Protein AF-A0A8C9GN31-F1 (afdb_monomer_lite)

Secondary structure (DSSP, 8-state):
--------SHHHHHHHHHHTTS-TTS-------------TTGGGGS-TT-----HHHHHHHHHHHHHIIIIIIHHHHHHHHHHHHHHS-TT-SSPPPHHHHHHHHHHHHHHHHHHHHHHHHHHTSHHHHHHTGGGGGG--S--GGGGG---HHHIIIIIIHHHHHHHHHHT--HHHHHHHHHHHHHHHHHTTS----TTS--SHHHHHHHT-

Foldseek 3Di:
DDDDDDDPDPVVVVVVVVVCVPDVPPDPPDPDPDPDDDDPPPLVPPDPDQDPDDVVVVVVLLVQLVCLVPVPVVVVCVVCVVLLVVQANQADPDADDPVVLVVLLVQLVVQLVVQLVVLVVVCPPPVNVVPWVVQLLPDLRLQLSSLSRTGSVCCVRNPVCSNCVSCSVSSHHNVSSVVSVVVVSVLSSQLRNQDDDPPHDHVVVVSVVSVD

Radius of gyration: 23.29 Å; chains: 1; bounding box: 75×59×45 Å

Organism: NCBI:txid591936

Sequence (212 aa):
MFPGPELGCSQELLAVSQHLSQNPTRVRASCKQVTVEPTSHTLVHLLPSLGQVDPVKLRQSIRTVLFNQCMVSFPMVVFLYPFLKWWGDPCRRELPTFHWFLLELAIFTLIEEVLFYYSHRLLHHPTFYKKIHKKHHEWTAPIGVISLYAHPIEHVVSNMLPAIVGPLVMGSHLSSITVWFSLALIITTISHCGYHLPFLPSPEFHDYHHLK

Structure (mmCIF, N/CA/C/O backbone):
data_AF-A0A8C9GN31-F1
#
_entry.id   AF-A0A8C9GN31-F1
#
loop_
_atom_site.group_PDB
_atom_site.id
_atom_site.type_symbol
_atom_site.label_atom_id
_atom_site.label_alt_id
_atom_site.label_comp_id
_atom_site.label_asym_id
_atom_site.label_entity_id
_atom_site.label_seq_id
_atom_site.pdbx_PDB_ins_code
_atom_site.Cartn_x
_atom_site.Cartn_y
_atom_site.Cartn_z
_atom_site.occupancy
_atom_site.B_iso_or_equiv
_atom_site.auth_seq_id
_atom_site.auth_comp_id
_atom_site.auth_asym_id
_atom_site.auth_atom_id
_atom_site.pdbx_PDB_model_num
ATOM 1 N N . MET A 1 1 ? -29.640 -38.506 19.293 1.00 35.41 1 MET A N 1
ATOM 2 C CA . MET A 1 1 ? -29.010 -37.343 19.952 1.00 35.41 1 MET A CA 1
ATOM 3 C C . MET A 1 1 ? -28.190 -36.624 18.894 1.00 35.41 1 MET A C 1
ATOM 5 O O . MET A 1 1 ? -27.485 -37.314 18.172 1.00 35.41 1 MET A O 1
ATOM 9 N N . PHE A 1 2 ? -28.358 -35.299 18.808 1.00 29.98 2 PHE A N 1
ATOM 10 C CA . PHE A 1 2 ? -27.933 -34.345 17.762 1.00 29.98 2 PHE A CA 1
ATOM 11 C C . PHE A 1 2 ? -28.864 -34.242 16.530 1.00 29.98 2 PHE A C 1
ATOM 13 O O . PHE A 1 2 ? -28.941 -35.191 15.752 1.00 29.98 2 PHE A O 1
ATOM 20 N N . PRO A 1 3 ? -29.608 -33.121 16.378 1.00 34.94 3 PRO A N 1
ATOM 21 C CA . PRO A 1 3 ? -30.494 -32.876 15.242 1.00 34.94 3 PRO A CA 1
ATOM 22 C C . PRO A 1 3 ? -29.744 -32.229 14.063 1.00 34.94 3 PRO A C 1
ATOM 24 O O . PRO A 1 3 ? -28.696 -31.609 14.241 1.00 34.94 3 PRO A O 1
ATOM 27 N N . GLY A 1 4 ? -30.287 -32.427 12.859 1.00 32.78 4 GLY A N 1
ATOM 28 C CA . GLY A 1 4 ? -29.772 -31.917 11.585 1.00 32.78 4 GLY A CA 1
ATOM 29 C C . GLY A 1 4 ? -29.989 -30.410 11.362 1.00 32.78 4 GLY A C 1
ATOM 30 O O . GLY A 1 4 ? -30.485 -29.718 12.249 1.00 32.78 4 GLY A O 1
ATOM 31 N N . PRO A 1 5 ? -29.597 -29.888 10.183 1.00 35.91 5 PRO A N 1
ATOM 32 C CA . PRO A 1 5 ? -29.586 -28.457 9.899 1.00 35.91 5 PRO A CA 1
ATOM 33 C C . PRO A 1 5 ? -31.006 -27.935 9.644 1.00 35.91 5 PRO A C 1
ATOM 35 O O . PRO A 1 5 ? -31.698 -28.409 8.742 1.00 35.91 5 PRO A O 1
ATOM 38 N N . GLU A 1 6 ? -31.438 -26.950 10.430 1.00 36.47 6 GLU A N 1
ATOM 39 C CA . GLU A 1 6 ? -32.714 -26.270 10.222 1.00 36.47 6 GLU A CA 1
ATOM 40 C C . GLU A 1 6 ? -32.654 -25.333 9.008 1.00 36.47 6 GLU A C 1
ATOM 42 O O . GLU A 1 6 ? -31.833 -24.418 8.921 1.00 36.47 6 GLU A O 1
ATOM 47 N N . LEU A 1 7 ? -33.567 -25.568 8.064 1.00 42.09 7 LEU A N 1
ATOM 48 C CA . LEU A 1 7 ? -33.975 -24.598 7.058 1.00 42.09 7 LEU A CA 1
ATOM 49 C C . LEU A 1 7 ? -34.748 -23.467 7.750 1.00 42.09 7 LEU A C 1
ATOM 51 O O . LEU A 1 7 ? -35.873 -23.678 8.192 1.00 42.09 7 LEU A O 1
ATOM 55 N N . GLY A 1 8 ? -34.186 -22.259 7.798 1.00 36.19 8 GLY A N 1
ATOM 56 C CA . GLY A 1 8 ? -34.817 -21.131 8.490 1.00 36.19 8 GLY A CA 1
ATOM 57 C C . GLY A 1 8 ? -34.474 -19.770 7.893 1.00 36.19 8 GLY A C 1
ATOM 58 O O . GLY A 1 8 ? -33.951 -18.915 8.586 1.00 36.19 8 GLY A O 1
ATOM 59 N N . CYS A 1 9 ? -34.722 -19.564 6.597 1.00 38.28 9 CYS A N 1
ATOM 60 C CA . CYS A 1 9 ? -34.667 -18.222 5.984 1.00 38.28 9 CYS A CA 1
ATOM 61 C C . CYS A 1 9 ? -35.897 -17.917 5.103 1.00 38.28 9 CYS A C 1
ATOM 63 O O . CYS A 1 9 ? -36.196 -16.767 4.805 1.00 38.28 9 CYS A O 1
ATOM 65 N N . SER A 1 10 ? -36.681 -18.934 4.720 1.00 43.72 10 SER A N 1
ATOM 66 C CA . SER A 1 10 ? -37.803 -18.754 3.785 1.00 43.72 10 SER A CA 1
ATOM 67 C C . SER A 1 10 ? -39.166 -18.511 4.458 1.00 43.72 10 SER A C 1
ATOM 69 O O . SER A 1 10 ? -40.085 -18.035 3.801 1.00 43.72 10 SER A O 1
ATOM 71 N N . GLN A 1 11 ? -39.314 -18.773 5.766 1.00 39.69 11 GLN A N 1
ATOM 72 C CA . GLN A 1 11 ? -40.587 -18.553 6.476 1.00 39.69 11 GLN A CA 1
ATOM 73 C C . GLN A 1 11 ? -40.713 -17.164 7.123 1.00 39.69 11 GLN A C 1
ATOM 75 O O . GLN A 1 11 ? -41.820 -16.629 7.167 1.00 39.69 11 GLN A O 1
ATOM 80 N N . GLU A 1 12 ? -39.612 -16.521 7.531 1.00 40.22 12 GLU A N 1
ATOM 81 C CA . GLU A 1 12 ? -39.682 -15.158 8.087 1.00 40.22 12 GLU A CA 1
ATOM 82 C C . GLU A 1 12 ? -40.059 -14.111 7.026 1.00 40.22 12 GLU A C 1
ATOM 84 O O . GLU A 1 12 ? -40.809 -13.179 7.311 1.00 40.22 12 GLU A O 1
ATOM 89 N N . LEU A 1 13 ? -39.644 -14.303 5.768 1.00 40.62 13 LEU A N 1
ATOM 90 C CA . LEU A 1 13 ? -39.989 -13.395 4.668 1.00 40.62 13 LEU A CA 1
ATOM 91 C C . LEU A 1 13 ? -41.481 -13.448 4.281 1.00 40.62 13 LEU A C 1
ATOM 93 O O . LEU A 1 13 ? -42.049 -12.421 3.904 1.00 40.62 13 LEU A O 1
ATOM 97 N N . LEU A 1 14 ? -42.147 -14.602 4.422 1.00 40.44 14 LEU A N 1
ATOM 98 C CA . LEU A 1 14 ? -43.587 -14.716 4.145 1.00 40.44 14 LEU A CA 1
ATOM 99 C C . LEU A 1 14 ? -44.457 -14.140 5.272 1.00 40.44 14 LEU A C 1
ATOM 101 O O . LEU A 1 14 ? -45.484 -13.521 4.985 1.00 40.44 14 LEU A O 1
ATOM 105 N N . ALA A 1 15 ? -44.038 -14.278 6.535 1.00 40.22 15 ALA A N 1
ATOM 106 C CA . ALA A 1 15 ? -44.767 -13.719 7.674 1.00 40.22 15 ALA A CA 1
ATOM 107 C C . ALA A 1 15 ? -44.773 -12.179 7.652 1.00 40.22 15 ALA A C 1
ATOM 109 O O . ALA A 1 15 ? -45.805 -11.556 7.909 1.00 40.22 15 ALA A O 1
ATOM 110 N N . VAL A 1 16 ? -43.656 -11.559 7.257 1.00 47.31 16 VAL A N 1
ATOM 111 C CA . VAL A 1 16 ? -43.552 -10.097 7.109 1.00 47.31 16 VAL A CA 1
ATOM 112 C C . VAL A 1 16 ? -44.433 -9.586 5.960 1.00 47.31 16 VAL A C 1
ATOM 114 O O . VAL A 1 16 ? -45.056 -8.533 6.086 1.00 47.31 16 VAL A O 1
ATOM 117 N N . SER A 1 17 ? -44.564 -10.348 4.869 1.00 42.09 17 SER A N 1
ATOM 118 C CA . SER A 1 17 ? -45.401 -9.964 3.723 1.00 42.09 17 SER A CA 1
ATOM 119 C C . SER A 1 17 ? -46.904 -9.994 4.041 1.00 42.09 17 SER A C 1
ATOM 121 O O . SER A 1 17 ? -47.631 -9.076 3.659 1.00 42.09 17 SER A O 1
ATOM 123 N N . GLN A 1 18 ? -47.376 -10.990 4.799 1.00 42.50 18 GLN A N 1
ATOM 124 C CA . GLN A 1 18 ? -48.800 -11.110 5.140 1.00 42.50 18 GLN A CA 1
ATOM 125 C C . GLN A 1 18 ? -49.243 -10.125 6.233 1.00 42.50 18 GLN A C 1
ATOM 127 O O . GLN A 1 18 ? -50.377 -9.640 6.201 1.00 42.50 18 GLN A O 1
ATOM 132 N N . HIS A 1 19 ? -48.348 -9.753 7.153 1.00 37.91 19 HIS A N 1
ATOM 133 C CA . HIS A 1 19 ? -48.682 -8.819 8.231 1.00 37.91 19 HIS A CA 1
ATOM 134 C C . HIS A 1 19 ? -48.846 -7.362 7.752 1.00 37.91 19 HIS A C 1
ATOM 136 O O . HIS A 1 19 ? -49.584 -6.590 8.369 1.00 37.91 19 HIS A O 1
ATOM 142 N N . LEU A 1 20 ? -48.217 -6.996 6.628 1.00 41.62 20 LEU A N 1
ATOM 143 C CA . LEU A 1 20 ? -48.290 -5.657 6.024 1.00 41.62 20 LEU A CA 1
ATOM 144 C C . LEU A 1 20 ? -49.596 -5.397 5.248 1.00 41.62 20 LEU A C 1
ATOM 146 O O . LEU A 1 20 ? -49.921 -4.242 4.979 1.00 41.62 20 LEU A O 1
ATOM 150 N N . SER A 1 21 ? -50.381 -6.436 4.933 1.00 42.06 21 SER A N 1
ATOM 151 C CA . SER A 1 21 ? -51.640 -6.301 4.181 1.00 42.06 21 SER A CA 1
ATOM 152 C C . SER A 1 21 ? -52.851 -5.914 5.043 1.00 42.06 21 SER A C 1
ATOM 154 O O . SER A 1 21 ? -53.877 -5.523 4.490 1.00 42.06 21 SER A O 1
ATOM 156 N N . GLN A 1 22 ? -52.778 -6.042 6.374 1.00 37.66 22 GLN A N 1
ATOM 157 C CA . GLN A 1 22 ? -53.967 -5.971 7.240 1.00 37.66 22 GLN A CA 1
ATOM 158 C C . GLN A 1 22 ? -54.093 -4.686 8.072 1.00 37.66 22 GLN A C 1
ATOM 160 O O . GLN A 1 22 ? -55.120 -4.491 8.717 1.00 37.66 22 GLN A O 1
ATOM 165 N N . ASN A 1 23 ? -53.094 -3.793 8.085 1.00 34.78 23 ASN A N 1
ATOM 166 C CA . ASN A 1 23 ? -53.162 -2.592 8.929 1.00 34.78 23 ASN A CA 1
ATOM 167 C C . ASN A 1 23 ? -52.398 -1.385 8.331 1.00 34.78 23 ASN A C 1
ATOM 169 O O . ASN A 1 23 ? -51.294 -1.059 8.776 1.00 34.78 23 ASN A O 1
ATOM 173 N N . PRO A 1 24 ? -52.960 -0.708 7.309 1.00 37.34 24 PRO A N 1
ATOM 174 C CA . PRO A 1 24 ? -52.247 0.296 6.509 1.00 37.34 24 PRO A CA 1
ATOM 175 C C . PRO A 1 24 ? -51.954 1.627 7.232 1.00 37.34 24 PRO A C 1
ATOM 177 O O . PRO A 1 24 ? -51.346 2.518 6.645 1.00 37.34 24 PRO A O 1
ATOM 180 N N . THR A 1 25 ? -52.346 1.795 8.499 1.00 37.94 25 THR A N 1
ATOM 181 C CA . THR A 1 25 ? -52.274 3.086 9.211 1.00 37.94 25 THR A CA 1
ATOM 182 C C . THR A 1 25 ? -51.232 3.176 10.330 1.00 37.94 25 THR A C 1
ATOM 184 O O . THR A 1 25 ? -51.151 4.228 10.965 1.00 37.94 25 THR A O 1
ATOM 187 N N . ARG A 1 26 ? -50.395 2.152 10.583 1.00 40.00 26 ARG A N 1
ATOM 188 C CA . ARG A 1 26 ? -49.487 2.176 11.758 1.00 40.00 26 ARG A CA 1
ATOM 189 C C . ARG A 1 26 ? -47.992 1.918 11.548 1.00 40.00 26 ARG A C 1
ATOM 191 O O . ARG A 1 26 ? -47.279 1.787 12.536 1.00 40.00 26 ARG A O 1
ATOM 198 N N . VAL A 1 27 ? -47.469 1.955 10.324 1.00 37.41 27 VAL A N 1
ATOM 199 C CA . VAL A 1 27 ? -46.008 1.952 10.105 1.00 37.41 27 VAL A CA 1
ATOM 200 C C . VAL A 1 27 ? -45.623 3.085 9.166 1.00 37.41 27 VAL A C 1
ATOM 202 O O . VAL A 1 27 ? -45.389 2.905 7.978 1.00 37.41 27 VAL A O 1
ATOM 205 N N . ARG A 1 28 ? -45.549 4.297 9.719 1.00 36.69 28 ARG A N 1
ATOM 206 C CA . ARG A 1 28 ? -44.873 5.422 9.068 1.00 36.69 28 ARG A CA 1
ATOM 207 C C . ARG A 1 28 ? -43.409 5.450 9.514 1.00 36.69 28 ARG A C 1
ATOM 209 O O . ARG A 1 28 ? -42.967 6.408 10.134 1.00 36.69 28 ARG A O 1
ATOM 216 N N . ALA A 1 29 ? -42.662 4.391 9.208 1.00 37.75 29 ALA A N 1
ATOM 217 C CA . ALA A 1 29 ? -41.207 4.474 9.125 1.00 37.75 29 ALA A CA 1
ATOM 218 C C . ALA A 1 29 ? -40.885 4.866 7.679 1.00 37.75 29 ALA A C 1
ATOM 220 O O . ALA A 1 29 ? -40.937 4.062 6.754 1.00 37.75 29 ALA A O 1
ATOM 221 N N . SER A 1 30 ? -40.704 6.167 7.483 1.00 31.03 30 SER A N 1
ATOM 222 C CA . SER A 1 30 ? -40.533 6.822 6.191 1.00 31.03 30 SER A CA 1
ATOM 223 C C . SER A 1 30 ? -39.232 6.386 5.502 1.00 31.03 30 SER A C 1
ATOM 225 O O . SER A 1 30 ? -38.208 7.041 5.670 1.00 31.03 30 SER A O 1
ATOM 227 N N . CYS A 1 31 ? -39.268 5.344 4.668 1.00 34.16 31 CYS A N 1
ATOM 228 C CA . CYS A 1 31 ? -38.277 5.167 3.606 1.00 34.16 31 CYS A CA 1
ATOM 229 C C . CYS A 1 31 ? -38.607 6.176 2.495 1.00 34.16 31 CYS A C 1
ATOM 231 O O . CYS A 1 31 ? -39.436 5.923 1.625 1.00 34.16 31 CYS A O 1
ATOM 233 N N . LYS A 1 32 ? -38.022 7.374 2.573 1.00 31.70 32 LYS A N 1
ATOM 234 C CA . LYS A 1 32 ? -37.958 8.269 1.417 1.00 31.70 32 LYS A CA 1
ATOM 235 C C . LYS A 1 32 ? -36.707 7.884 0.636 1.00 31.70 32 LYS A C 1
ATOM 237 O O . LYS A 1 32 ? -35.604 8.192 1.075 1.00 31.70 32 LYS A O 1
ATOM 242 N N . GLN A 1 33 ? -36.876 7.244 -0.519 1.00 33.41 33 GLN A N 1
ATOM 243 C CA . GLN A 1 33 ? -35.898 7.370 -1.597 1.00 33.41 33 GLN A CA 1
ATOM 244 C C . GLN A 1 33 ? -35.904 8.841 -2.008 1.00 33.41 33 GLN A C 1
ATOM 246 O O . GLN A 1 33 ? -36.817 9.310 -2.682 1.00 33.41 33 GLN A O 1
ATOM 251 N N . VAL A 1 34 ? -34.936 9.597 -1.500 1.00 30.12 34 VAL A N 1
ATOM 252 C CA . VAL A 1 34 ? -34.726 10.974 -1.929 1.00 30.12 34 VAL A CA 1
ATOM 253 C C . VAL A 1 34 ? -33.820 10.910 -3.155 1.00 30.12 34 VAL A C 1
ATOM 255 O O . VAL A 1 34 ? -32.604 10.827 -3.035 1.00 30.12 34 VAL A O 1
ATOM 258 N N . THR A 1 35 ? -34.410 10.910 -4.348 1.00 31.17 35 THR A N 1
ATOM 259 C CA . THR A 1 35 ? -33.702 11.322 -5.565 1.00 31.17 35 THR A CA 1
ATOM 260 C C . THR A 1 35 ? -33.401 12.812 -5.432 1.00 31.17 35 THR A C 1
ATOM 262 O O . THR A 1 35 ? -34.311 13.632 -5.545 1.00 31.17 35 THR A O 1
ATOM 265 N N . VAL A 1 36 ? -32.151 13.160 -5.121 1.00 35.03 36 VAL A N 1
ATOM 266 C CA . VAL A 1 36 ? -31.681 14.551 -5.080 1.00 35.03 36 VAL A CA 1
ATOM 267 C C . VAL A 1 36 ? -30.843 14.805 -6.326 1.00 35.03 36 VAL A C 1
ATOM 269 O O . VAL A 1 36 ? -29.812 14.163 -6.517 1.00 35.03 36 VAL A O 1
ATOM 272 N N . GLU A 1 37 ? -31.287 15.731 -7.175 1.00 29.41 37 GLU A N 1
ATOM 273 C CA . GLU A 1 37 ? -30.458 16.274 -8.254 1.00 29.41 37 GLU A CA 1
ATOM 274 C C . GLU A 1 37 ? -29.200 16.950 -7.682 1.00 29.41 37 GLU A C 1
ATOM 276 O O . GLU A 1 37 ? -29.272 17.620 -6.643 1.00 29.41 37 GLU A O 1
ATOM 281 N N . PRO A 1 38 ? -28.034 16.813 -8.337 1.00 35.50 38 PRO A N 1
ATOM 282 C CA . PRO A 1 38 ? -26.776 17.258 -7.770 1.00 35.50 38 PRO A CA 1
ATOM 283 C C . PRO A 1 38 ? -26.678 18.782 -7.864 1.00 35.50 38 PRO A C 1
ATOM 285 O O . PRO A 1 38 ? -26.314 19.349 -8.890 1.00 35.50 38 PRO A O 1
ATOM 288 N N . THR A 1 39 ? -26.958 19.461 -6.758 1.00 36.66 39 THR A N 1
ATOM 289 C CA . THR A 1 39 ? -26.465 20.820 -6.523 1.00 36.66 39 THR A CA 1
ATOM 290 C C . THR A 1 39 ? -25.216 20.727 -5.653 1.00 36.66 39 THR A C 1
ATOM 292 O O . THR A 1 39 ? -25.182 19.995 -4.664 1.00 36.66 39 THR A O 1
ATOM 295 N N . SER A 1 40 ? -24.162 21.450 -6.047 1.00 39.59 40 SER A N 1
ATOM 296 C CA . SER A 1 40 ? -22.773 21.329 -5.560 1.00 39.59 40 SER A CA 1
ATOM 297 C C . SER A 1 40 ? -22.570 21.479 -4.039 1.00 39.59 40 SER A C 1
ATOM 299 O O . SER A 1 40 ? -21.459 21.287 -3.552 1.00 39.59 40 SER A O 1
ATOM 301 N N . HIS A 1 41 ? -23.614 21.813 -3.280 1.00 38.75 41 HIS A N 1
ATOM 302 C CA . HIS A 1 41 ? -23.576 22.016 -1.833 1.00 38.75 41 HIS A CA 1
ATOM 303 C C . HIS A 1 41 ? -24.128 20.827 -1.021 1.00 38.75 41 HIS A C 1
ATOM 305 O O . HIS A 1 41 ? -24.002 20.820 0.202 1.00 38.75 41 HIS A O 1
ATOM 311 N N . THR A 1 42 ? -24.698 19.803 -1.668 1.00 35.31 42 THR A N 1
ATOM 312 C CA . THR A 1 42 ? -25.448 18.727 -0.985 1.00 35.31 42 THR A CA 1
ATOM 313 C C . THR A 1 42 ? -24.610 17.479 -0.646 1.00 35.31 42 THR A C 1
ATOM 315 O O . THR A 1 42 ? -25.076 16.602 0.076 1.00 35.31 42 THR A O 1
ATOM 318 N N . LEU A 1 43 ? -23.344 17.401 -1.073 1.00 41.25 43 LEU A N 1
ATOM 319 C CA . LEU A 1 43 ? -22.468 16.244 -0.798 1.00 41.25 43 LEU A CA 1
ATOM 320 C C . LEU A 1 43 ? -22.032 16.107 0.675 1.00 41.25 43 LEU A C 1
ATOM 322 O O . LEU A 1 43 ? -21.576 15.046 1.081 1.00 41.25 43 LEU A O 1
ATOM 326 N N . VAL A 1 44 ? -22.188 17.149 1.495 1.00 40.50 44 VAL A N 1
ATOM 327 C CA . VAL A 1 44 ? -21.704 17.157 2.890 1.00 40.50 44 VAL A CA 1
ATOM 328 C C . VAL A 1 44 ? -22.680 16.467 3.862 1.00 40.5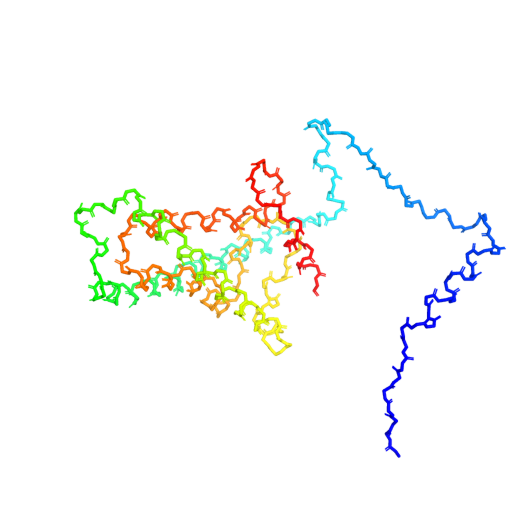0 44 VAL A C 1
ATOM 330 O O . VAL A 1 44 ? -22.295 16.080 4.960 1.00 40.50 44 VAL A O 1
ATOM 333 N N . HIS A 1 45 ? -23.945 16.269 3.475 1.00 38.06 45 HIS A N 1
ATOM 334 C CA . HIS A 1 45 ? -25.014 15.865 4.401 1.00 38.06 45 HIS A CA 1
ATOM 335 C C . HIS A 1 45 ? -25.294 14.349 4.496 1.00 38.06 45 HIS A C 1
ATOM 337 O O . HIS A 1 45 ? -26.165 13.953 5.271 1.00 38.06 45 HIS A O 1
ATOM 343 N N . LEU A 1 46 ? -24.575 13.495 3.756 1.00 43.44 46 LEU A N 1
ATOM 344 C CA . LEU A 1 46 ? -24.871 12.054 3.651 1.00 43.44 46 LEU A CA 1
ATOM 345 C C . LEU A 1 46 ? -24.139 11.133 4.647 1.00 43.44 46 LEU A C 1
ATOM 347 O O . LEU A 1 46 ? -24.329 9.923 4.573 1.00 43.44 46 LEU A O 1
ATOM 351 N N . LEU A 1 47 ? -23.395 11.652 5.633 1.00 47.16 47 LEU A N 1
ATOM 352 C CA . LEU A 1 47 ? -22.807 10.826 6.707 1.00 47.16 47 LEU A CA 1
ATOM 353 C C . LEU A 1 47 ? -23.365 11.194 8.100 1.00 47.16 47 LEU A C 1
ATOM 355 O O . LEU A 1 47 ? -22.679 11.850 8.886 1.00 47.16 47 LEU A O 1
ATOM 359 N N . PRO A 1 48 ? -24.592 10.765 8.470 1.00 39.59 48 PRO A N 1
ATOM 360 C CA . PRO A 1 48 ? -25.210 11.082 9.760 1.00 39.59 48 PRO A CA 1
ATOM 361 C C . PRO A 1 48 ? -24.654 10.292 10.962 1.00 39.59 48 PRO A C 1
ATOM 363 O O . PRO A 1 48 ? -25.313 10.232 11.998 1.00 39.59 48 PRO A O 1
ATOM 366 N N . SER A 1 49 ? -23.470 9.675 10.875 1.00 45.00 49 SER A N 1
ATOM 367 C CA . SER A 1 49 ? -22.884 8.922 11.997 1.00 45.00 49 SER A CA 1
ATOM 368 C C . SER A 1 49 ? -21.362 9.025 12.105 1.00 45.00 49 SER A C 1
ATOM 370 O O . SER A 1 49 ? -20.717 8.093 12.588 1.00 45.00 49 SER A O 1
ATOM 372 N N . LEU A 1 50 ? -20.769 10.150 11.690 1.00 56.25 50 LEU A N 1
ATOM 373 C CA . LEU A 1 50 ? -19.401 10.483 12.088 1.00 56.25 50 LEU A CA 1
ATOM 374 C C . LEU A 1 50 ? -19.393 10.699 13.606 1.00 56.25 50 LEU A C 1
ATOM 376 O O . LEU A 1 50 ? -19.598 11.810 14.095 1.00 56.25 50 LEU A O 1
ATOM 380 N N . GLY A 1 51 ? -19.215 9.616 14.367 1.00 57.28 51 GLY A N 1
ATOM 381 C CA . GLY A 1 51 ? -18.886 9.709 15.782 1.00 57.28 51 GLY A CA 1
ATOM 382 C C . GLY A 1 51 ? -17.734 10.699 15.935 1.00 57.28 51 GLY A C 1
ATOM 383 O O . GLY A 1 51 ? -16.801 10.693 15.130 1.00 57.28 51 GLY A O 1
ATOM 384 N N . GLN A 1 52 ? -17.836 11.597 16.916 1.00 66.25 52 GLN A N 1
ATOM 385 C CA . GLN A 1 52 ? -16.798 12.594 17.164 1.00 66.25 52 GLN A CA 1
ATOM 386 C C . GLN A 1 52 ? -15.431 11.901 17.227 1.00 66.25 52 GLN A C 1
ATOM 388 O O . GLN A 1 52 ? -15.266 10.902 17.928 1.00 66.25 52 GLN A O 1
ATOM 393 N N . VAL A 1 53 ? -14.466 12.408 16.459 1.00 82.44 53 VAL A N 1
ATOM 394 C CA . VAL A 1 53 ? -13.118 11.838 16.411 1.00 82.44 53 VAL A CA 1
ATOM 395 C C . VAL A 1 53 ? -12.471 12.018 17.779 1.00 82.44 53 VAL A C 1
ATOM 397 O O . VAL A 1 53 ? -12.195 13.143 18.186 1.00 82.44 53 VAL A O 1
ATOM 400 N N . ASP A 1 54 ? -12.211 10.914 18.480 1.00 89.38 54 ASP A N 1
ATOM 401 C CA . ASP A 1 54 ? -11.468 10.943 19.739 1.00 89.38 54 ASP A CA 1
ATOM 402 C C . ASP A 1 54 ? -9.997 11.312 19.455 1.00 89.38 54 ASP A C 1
ATOM 404 O O . ASP A 1 54 ? -9.263 10.519 18.844 1.00 89.38 54 ASP A O 1
ATOM 408 N N . PRO A 1 55 ? -9.527 12.494 19.897 1.00 89.62 55 PRO A N 1
ATOM 409 C CA . PRO A 1 55 ? -8.179 12.963 19.601 1.00 89.62 55 PRO A CA 1
ATOM 410 C C . PRO A 1 55 ? -7.092 12.108 20.266 1.00 89.62 55 PRO A C 1
ATOM 412 O O . PRO A 1 55 ? -5.980 12.003 19.737 1.00 89.62 55 PRO A O 1
ATOM 415 N N . VAL A 1 56 ? -7.381 11.477 21.410 1.00 93.31 56 VAL A N 1
ATOM 416 C CA . VAL A 1 56 ? -6.418 10.617 22.112 1.00 93.31 56 VAL A CA 1
ATOM 417 C C . VAL A 1 56 ? -6.225 9.326 21.331 1.00 93.31 56 VAL A C 1
ATOM 419 O O . VAL A 1 56 ? -5.080 8.950 21.047 1.00 93.31 56 VAL A O 1
ATOM 422 N N . LYS A 1 57 ? -7.328 8.693 20.920 1.00 92.94 57 LYS A N 1
ATOM 423 C CA . LYS A 1 57 ? -7.296 7.503 20.063 1.00 92.94 57 LYS A CA 1
ATOM 424 C C . LYS A 1 57 ? -6.607 7.810 18.731 1.00 92.94 57 LYS A C 1
ATOM 426 O O . LYS A 1 57 ? -5.714 7.070 18.322 1.00 92.94 57 LYS A O 1
ATOM 431 N N . LEU A 1 58 ? -6.922 8.944 18.097 1.00 93.19 58 LEU A N 1
ATOM 432 C CA . LEU A 1 58 ? -6.288 9.361 16.840 1.00 93.19 58 LEU A CA 1
ATOM 433 C C . LEU A 1 58 ? -4.769 9.514 16.993 1.00 93.19 58 LEU A C 1
ATOM 435 O O . LEU A 1 58 ? -4.004 9.000 16.176 1.00 93.19 58 LEU A O 1
ATOM 439 N N . ARG A 1 59 ? -4.304 10.158 18.069 1.00 95.44 59 ARG A N 1
ATOM 440 C CA . ARG A 1 59 ? -2.868 10.301 18.356 1.00 95.44 59 ARG A CA 1
ATOM 441 C C . ARG A 1 59 ? -2.174 8.947 18.543 1.00 95.44 59 ARG A C 1
ATOM 443 O O . ARG A 1 59 ? -1.030 8.784 18.113 1.00 95.44 59 ARG A O 1
ATOM 450 N N . GLN A 1 60 ? -2.831 7.981 19.185 1.00 95.56 60 GLN A N 1
ATOM 451 C CA . GLN A 1 60 ? -2.308 6.616 19.329 1.00 95.56 60 GLN A CA 1
ATOM 452 C C . GLN A 1 60 ? -2.231 5.892 17.977 1.00 95.56 60 GLN A C 1
ATOM 454 O O . GLN A 1 60 ? -1.231 5.222 17.694 1.00 95.56 60 GLN A O 1
ATOM 459 N N . SER A 1 61 ? -3.232 6.075 17.116 1.00 95.81 61 SER A N 1
ATOM 460 C CA . SER A 1 61 ? -3.215 5.532 15.758 1.00 95.81 61 SER A CA 1
ATOM 461 C C . SER A 1 61 ? -2.104 6.143 14.913 1.00 95.81 61 SER A C 1
ATOM 463 O O . SER A 1 61 ? -1.330 5.391 14.331 1.00 95.81 61 SER A O 1
ATOM 465 N N . ILE A 1 62 ? -1.912 7.465 14.948 1.00 96.69 62 ILE A N 1
ATOM 466 C CA . ILE A 1 62 ? -0.789 8.135 14.268 1.00 96.69 62 ILE A CA 1
ATOM 467 C C . ILE A 1 62 ? 0.556 7.574 14.748 1.00 96.69 62 ILE A C 1
ATOM 469 O O . ILE A 1 62 ? 1.426 7.272 13.936 1.00 96.69 62 ILE A O 1
ATOM 473 N N . ARG A 1 63 ? 0.732 7.365 16.059 1.00 97.25 63 ARG A N 1
ATOM 474 C CA . ARG A 1 63 ? 1.946 6.725 16.597 1.00 97.25 63 ARG A CA 1
ATOM 475 C C . ARG A 1 63 ? 2.155 5.311 16.055 1.00 97.25 63 ARG A C 1
ATOM 477 O O . ARG A 1 63 ? 3.287 4.954 15.748 1.00 97.25 63 ARG A O 1
ATOM 484 N N . THR A 1 64 ? 1.086 4.527 15.928 1.00 97.69 64 THR A N 1
ATOM 485 C CA . THR A 1 64 ? 1.150 3.182 15.337 1.00 97.69 64 THR A CA 1
ATOM 486 C C . THR A 1 64 ? 1.536 3.246 13.859 1.00 97.69 64 THR A C 1
ATOM 488 O O . THR A 1 64 ? 2.405 2.492 13.438 1.00 97.69 64 THR A O 1
ATOM 491 N N . VAL A 1 65 ? 0.945 4.165 13.090 1.00 97.44 65 VAL A N 1
ATOM 492 C CA . VAL A 1 65 ? 1.279 4.374 11.671 1.00 97.44 65 VAL A CA 1
ATOM 493 C C . VAL A 1 65 ? 2.756 4.735 11.519 1.00 97.44 65 VAL A C 1
ATOM 495 O O . VAL A 1 65 ? 3.470 4.093 10.756 1.00 97.44 65 VAL A O 1
ATOM 498 N N . LEU A 1 66 ? 3.250 5.695 12.306 1.00 97.88 66 LEU A N 1
ATOM 499 C CA . LEU A 1 66 ? 4.662 6.088 12.290 1.00 97.88 66 LEU A CA 1
ATOM 500 C C . LEU A 1 66 ? 5.586 4.935 12.699 1.00 97.88 66 LEU A C 1
ATOM 502 O O . LEU A 1 66 ? 6.639 4.751 12.094 1.00 97.88 66 LEU A O 1
ATOM 506 N N . PHE A 1 67 ? 5.195 4.133 13.692 1.00 98.00 67 PHE A N 1
ATOM 507 C CA . PHE A 1 67 ? 5.941 2.934 14.066 1.00 98.00 67 PHE A CA 1
ATOM 508 C C . PHE A 1 67 ? 6.006 1.930 12.907 1.00 98.00 67 PHE A C 1
ATOM 510 O O . PHE A 1 67 ? 7.096 1.485 12.559 1.00 98.00 67 PHE A O 1
ATOM 517 N N . ASN A 1 68 ? 4.879 1.613 12.265 1.00 97.94 68 ASN A N 1
ATOM 518 C CA . ASN A 1 68 ? 4.849 0.708 11.113 1.00 97.94 68 ASN A CA 1
ATOM 519 C C . ASN A 1 68 ? 5.686 1.258 9.944 1.00 97.94 68 ASN A C 1
ATOM 521 O O . ASN A 1 68 ? 6.421 0.513 9.291 1.00 97.94 68 ASN A O 1
ATOM 525 N N . GLN A 1 69 ? 5.648 2.566 9.695 1.00 96.38 69 GLN A N 1
ATOM 526 C CA . GLN A 1 69 ? 6.421 3.161 8.609 1.00 96.38 69 GLN A CA 1
ATOM 527 C C . GLN A 1 69 ? 7.932 3.117 8.888 1.00 96.38 69 GLN A C 1
ATOM 529 O O . GLN A 1 69 ? 8.711 2.688 8.036 1.00 96.38 69 GLN A O 1
ATOM 534 N N . CYS A 1 70 ? 8.352 3.489 10.098 1.00 97.06 70 CYS A N 1
ATOM 535 C CA . CYS A 1 70 ? 9.769 3.617 10.438 1.00 97.06 70 CYS A CA 1
ATOM 536 C C . CYS A 1 70 ? 10.425 2.300 10.872 1.00 97.06 70 CYS A C 1
ATOM 538 O O . CYS A 1 70 ? 11.580 2.062 10.541 1.00 97.06 70 CYS A O 1
ATOM 540 N N . MET A 1 71 ? 9.727 1.458 11.635 1.00 97.56 71 MET A N 1
ATOM 541 C CA . MET A 1 71 ? 10.308 0.263 12.268 1.00 97.56 71 MET A CA 1
ATOM 542 C C . MET A 1 71 ? 9.974 -1.035 11.535 1.00 97.56 71 MET A C 1
ATOM 544 O O . MET A 1 71 ? 10.606 -2.053 11.796 1.00 97.56 71 MET A O 1
ATOM 548 N N . VAL A 1 72 ? 9.001 -1.015 10.619 1.00 97.38 72 VAL A N 1
ATOM 549 C CA . VAL A 1 72 ? 8.629 -2.194 9.822 1.00 97.38 72 VAL A CA 1
ATOM 550 C C . VAL A 1 72 ? 8.948 -1.959 8.349 1.00 97.38 72 VAL A C 1
ATOM 552 O O . VAL A 1 72 ? 9.762 -2.681 7.778 1.00 97.38 72 VAL A O 1
ATOM 555 N N . SER A 1 73 ? 8.378 -0.913 7.747 1.00 97.06 73 SER A N 1
ATOM 556 C CA . SER A 1 73 ? 8.509 -0.656 6.304 1.00 97.06 73 SER A CA 1
ATOM 557 C C . SER A 1 73 ? 9.943 -0.323 5.908 1.00 97.06 73 SER A C 1
ATOM 559 O O . SER A 1 73 ? 10.474 -0.920 4.976 1.00 97.06 73 SER A O 1
ATOM 561 N N . PHE A 1 74 ? 10.600 0.592 6.629 1.00 96.75 74 PHE A N 1
ATOM 562 C CA . PHE A 1 74 ? 11.971 0.984 6.298 1.00 96.75 74 PHE A CA 1
ATOM 563 C C . PHE A 1 74 ? 12.969 -0.189 6.397 1.00 96.75 74 PHE A C 1
ATOM 565 O O . PHE A 1 74 ? 13.644 -0.451 5.400 1.00 96.75 74 PHE A O 1
ATOM 572 N N . PRO A 1 75 ? 13.034 -0.971 7.497 1.00 97.31 75 PRO A N 1
ATOM 573 C CA . PRO A 1 75 ? 13.885 -2.161 7.543 1.00 97.31 75 PRO A CA 1
ATOM 574 C C . PRO A 1 75 ? 13.549 -3.194 6.466 1.00 97.31 75 PRO A C 1
ATOM 576 O O . PRO A 1 75 ? 14.461 -3.779 5.888 1.00 97.31 75 PRO A O 1
ATOM 579 N N . MET A 1 76 ? 12.263 -3.396 6.156 1.00 96.38 76 MET A N 1
ATOM 580 C CA . MET A 1 76 ? 11.837 -4.312 5.095 1.00 96.38 76 MET A CA 1
ATOM 581 C C . MET A 1 76 ? 12.354 -3.867 3.721 1.00 96.38 76 MET A C 1
ATOM 583 O O . MET A 1 76 ? 12.897 -4.687 2.986 1.00 96.38 76 MET A O 1
ATOM 587 N N . VAL A 1 77 ? 12.259 -2.577 3.385 1.00 94.44 77 VAL A N 1
ATOM 588 C CA . VAL A 1 77 ? 12.805 -2.037 2.128 1.00 94.44 77 VAL A CA 1
ATOM 589 C C . VAL A 1 77 ? 14.329 -2.164 2.089 1.00 94.44 77 VAL A C 1
ATOM 591 O O . VAL A 1 77 ? 14.871 -2.606 1.079 1.00 94.44 77 VAL A O 1
ATOM 594 N N . VAL A 1 78 ? 15.026 -1.845 3.186 1.00 96.00 78 VAL A N 1
ATOM 595 C CA . VAL A 1 78 ? 16.488 -2.011 3.282 1.00 96.00 78 VAL A CA 1
ATOM 596 C C . VAL A 1 78 ? 16.890 -3.474 3.078 1.00 96.00 78 VAL A C 1
ATOM 598 O O . VAL A 1 78 ? 17.848 -3.749 2.360 1.00 96.00 78 VAL A O 1
ATOM 601 N N . PHE A 1 79 ? 16.143 -4.411 3.662 1.00 96.38 79 PHE A N 1
ATOM 602 C CA . PHE A 1 79 ? 16.372 -5.845 3.503 1.00 96.38 79 PHE A CA 1
ATOM 603 C C . PHE A 1 79 ? 16.087 -6.342 2.078 1.00 96.38 79 PHE A C 1
ATOM 605 O O . PHE A 1 79 ? 16.807 -7.203 1.578 1.00 96.38 79 PHE A O 1
ATOM 612 N N . LEU A 1 80 ? 15.060 -5.807 1.412 1.00 94.94 80 LEU A N 1
ATOM 613 C CA . LEU A 1 80 ? 14.667 -6.215 0.058 1.00 94.94 80 LEU A CA 1
ATOM 614 C C . LEU A 1 80 ? 15.506 -5.554 -1.045 1.00 94.94 80 LEU A C 1
ATOM 616 O O . LEU A 1 80 ? 15.616 -6.097 -2.144 1.00 94.94 80 LEU A O 1
ATOM 620 N N . TYR A 1 81 ? 16.141 -4.415 -0.766 1.00 94.31 81 TYR A N 1
ATOM 621 C CA . TYR A 1 81 ? 16.936 -3.674 -1.746 1.00 94.31 81 TYR A CA 1
ATOM 622 C C . TYR A 1 81 ? 18.079 -4.488 -2.395 1.00 94.31 81 TYR A C 1
ATOM 624 O O . TYR A 1 81 ? 18.222 -4.415 -3.617 1.00 94.31 81 TYR A O 1
ATOM 632 N N . PRO A 1 82 ? 18.866 -5.310 -1.668 1.00 94.44 82 PRO A N 1
ATOM 633 C CA . PRO A 1 82 ? 19.850 -6.202 -2.280 1.00 94.44 82 PRO A CA 1
ATOM 634 C C . PRO A 1 82 ? 19.250 -7.174 -3.299 1.00 94.44 82 PRO A C 1
ATOM 636 O O . PRO A 1 82 ? 19.872 -7.417 -4.328 1.00 94.44 82 PRO A O 1
ATOM 639 N N . PHE A 1 83 ? 18.045 -7.698 -3.050 1.00 93.00 83 PHE A N 1
ATOM 640 C CA . PHE A 1 83 ? 17.360 -8.588 -3.991 1.00 93.00 83 PHE A CA 1
ATOM 641 C C . PHE A 1 83 ? 16.938 -7.836 -5.251 1.00 93.00 83 PHE A C 1
ATOM 643 O O . PHE A 1 83 ? 17.159 -8.328 -6.354 1.00 93.00 83 PHE A O 1
ATOM 650 N N . LEU A 1 84 ? 16.415 -6.616 -5.095 1.00 93.06 84 LEU A N 1
ATOM 651 C CA . LEU A 1 84 ? 16.074 -5.754 -6.225 1.00 93.06 84 LEU A CA 1
ATOM 652 C C . LEU A 1 84 ? 17.311 -5.425 -7.074 1.00 93.06 84 LEU A C 1
ATOM 654 O O . LEU A 1 84 ? 17.234 -5.480 -8.294 1.00 93.06 84 LEU A O 1
ATOM 658 N N . LYS A 1 85 ? 18.451 -5.138 -6.430 1.00 94.25 85 LYS A N 1
ATOM 659 C CA . LYS A 1 85 ? 19.737 -4.869 -7.097 1.00 94.25 85 LYS A CA 1
ATOM 660 C C . LYS A 1 85 ? 20.368 -6.116 -7.735 1.00 94.25 85 LYS A C 1
ATOM 662 O O . LYS A 1 85 ? 21.171 -6.009 -8.655 1.00 94.25 85 LYS A O 1
ATOM 667 N N . TRP A 1 86 ? 20.080 -7.299 -7.202 1.00 91.94 86 TRP A N 1
ATOM 668 C CA . TRP A 1 86 ? 20.555 -8.553 -7.780 1.00 91.94 86 TRP A CA 1
ATOM 669 C C . TRP A 1 86 ? 19.737 -8.950 -9.013 1.00 91.94 86 TRP A C 1
ATOM 671 O O . TRP A 1 86 ? 20.302 -9.437 -9.987 1.00 91.94 86 TRP A O 1
ATOM 681 N N . TRP A 1 87 ? 18.424 -8.715 -8.975 1.00 92.19 87 TRP A N 1
ATOM 682 C CA . TRP A 1 87 ? 17.508 -9.026 -10.070 1.00 92.19 87 TRP A CA 1
ATOM 683 C C . TRP A 1 87 ? 17.534 -7.984 -11.200 1.00 92.19 87 TRP A C 1
ATOM 685 O O . TRP A 1 87 ? 17.455 -8.343 -12.372 1.00 92.19 87 TRP A O 1
ATOM 695 N N . GLY A 1 88 ? 17.685 -6.701 -10.865 1.00 91.62 88 GLY A N 1
ATOM 696 C CA . GLY A 1 88 ? 17.786 -5.598 -11.822 1.00 91.62 88 GLY A CA 1
ATOM 697 C C . GLY A 1 88 ? 18.686 -4.469 -11.319 1.00 91.62 88 GLY A C 1
ATOM 698 O O . GLY A 1 88 ? 19.321 -4.575 -10.277 1.00 91.62 88 GLY A O 1
ATOM 699 N N . ASP A 1 89 ? 18.739 -3.353 -12.046 1.00 93.25 89 ASP A N 1
ATOM 700 C CA . ASP A 1 89 ? 19.415 -2.135 -11.585 1.00 93.25 89 ASP A CA 1
ATOM 701 C C . ASP A 1 89 ? 18.375 -1.028 -11.344 1.00 93.25 89 ASP A C 1
ATOM 703 O O . ASP A 1 89 ? 17.969 -0.343 -12.296 1.00 93.25 89 ASP A O 1
ATOM 707 N N . PRO A 1 90 ? 17.895 -0.856 -10.094 1.00 93.19 90 PRO A N 1
ATOM 708 C CA . PRO A 1 90 ? 16.879 0.142 -9.783 1.00 93.19 90 PRO A CA 1
ATOM 709 C C . PRO A 1 90 ? 17.407 1.574 -9.912 1.00 93.19 90 PRO A C 1
ATOM 711 O O . PRO A 1 90 ? 16.611 2.488 -10.102 1.00 93.19 90 PRO A O 1
ATOM 714 N N . CYS A 1 91 ? 18.725 1.776 -9.836 1.00 94.31 91 CYS A N 1
ATOM 715 C CA . CYS A 1 91 ? 19.362 3.093 -9.846 1.00 94.31 91 CYS A CA 1
ATOM 716 C C . CYS A 1 91 ? 20.168 3.345 -11.129 1.00 94.31 91 CYS A C 1
ATOM 718 O O . CYS A 1 91 ? 21.032 4.229 -11.148 1.00 94.31 91 CYS A O 1
ATOM 720 N N . ARG A 1 92 ? 19.906 2.576 -12.196 1.00 94.06 92 ARG A N 1
ATOM 721 C CA . ARG A 1 92 ? 20.510 2.817 -13.513 1.00 94.06 92 ARG A CA 1
ATOM 722 C C . ARG A 1 92 ? 20.222 4.244 -13.981 1.00 94.06 92 ARG A C 1
ATOM 724 O O . ARG A 1 92 ? 19.202 4.833 -13.649 1.00 94.06 92 ARG A O 1
ATOM 731 N N . ARG A 1 93 ? 21.113 4.808 -14.799 1.00 95.25 93 ARG A N 1
ATOM 732 C CA . ARG A 1 93 ? 20.957 6.191 -15.292 1.00 95.25 93 ARG A CA 1
ATOM 733 C C . ARG A 1 93 ? 19.790 6.367 -16.262 1.00 95.25 93 ARG A C 1
ATOM 735 O O . ARG A 1 93 ? 19.239 7.459 -16.359 1.00 95.25 93 ARG A O 1
ATOM 742 N N . GLU A 1 94 ? 19.464 5.322 -17.011 1.00 95.50 94 GLU A N 1
ATOM 743 C CA . GLU A 1 94 ? 18.455 5.378 -18.061 1.00 95.50 94 GLU A CA 1
ATOM 744 C C . GLU A 1 94 ? 17.062 5.121 -17.492 1.00 95.50 94 GLU A C 1
ATOM 746 O O . GLU A 1 94 ? 16.767 4.046 -16.957 1.00 95.50 94 GLU A O 1
ATOM 751 N N . LEU A 1 95 ? 16.194 6.121 -17.644 1.00 96.69 95 LEU A N 1
ATOM 752 C CA . LEU A 1 95 ? 14.792 6.009 -17.273 1.00 96.69 95 LEU A CA 1
ATOM 753 C C . LEU A 1 95 ? 14.086 4.948 -18.133 1.00 96.69 95 LEU A C 1
ATOM 755 O O . LEU A 1 95 ? 14.432 4.765 -19.303 1.00 96.69 95 LEU A O 1
ATOM 759 N N . PRO A 1 96 ? 13.071 4.260 -17.581 1.00 96.75 96 PRO A N 1
ATOM 760 C CA . PRO A 1 96 ? 12.222 3.389 -18.378 1.00 96.75 96 PRO A CA 1
ATOM 761 C C . PRO A 1 96 ? 11.551 4.202 -19.487 1.00 96.75 96 PRO A C 1
ATOM 763 O O . PRO A 1 96 ? 11.151 5.352 -19.288 1.00 96.75 96 PRO A O 1
ATOM 766 N N . THR A 1 97 ? 11.406 3.596 -20.664 1.00 97.75 97 THR A N 1
ATOM 767 C CA . THR A 1 97 ? 10.612 4.209 -21.730 1.00 97.75 97 THR A CA 1
ATOM 768 C C . THR A 1 97 ? 9.171 4.371 -21.255 1.00 97.75 97 THR A C 1
ATOM 770 O O . THR A 1 97 ? 8.689 3.599 -20.425 1.00 97.75 97 THR A O 1
ATOM 773 N N . PHE A 1 98 ? 8.454 5.355 -21.798 1.00 97.06 98 PHE A N 1
ATOM 774 C CA . PHE A 1 98 ? 7.077 5.626 -21.383 1.00 97.06 98 PHE A CA 1
ATOM 775 C C . PHE A 1 98 ? 6.180 4.378 -21.467 1.00 97.06 98 PHE A C 1
ATOM 777 O O . PHE A 1 98 ? 5.406 4.107 -20.558 1.00 97.06 98 PHE A O 1
ATOM 784 N N . HIS A 1 99 ? 6.319 3.573 -22.523 1.00 97.94 99 HIS A N 1
ATOM 785 C CA . HIS A 1 99 ? 5.504 2.368 -22.714 1.00 97.94 99 HIS A CA 1
ATOM 786 C C . HIS A 1 99 ? 5.889 1.249 -21.743 1.00 97.94 99 HIS A C 1
ATOM 788 O O . HIS A 1 99 ? 5.012 0.547 -21.247 1.00 97.94 99 HIS A O 1
ATOM 794 N N . TRP A 1 100 ? 7.183 1.113 -21.434 1.00 97.88 100 TRP A N 1
ATOM 795 C CA . TRP A 1 100 ? 7.639 0.162 -20.424 1.00 97.88 100 TRP A CA 1
ATOM 796 C C . TRP A 1 100 ? 7.131 0.543 -19.037 1.00 97.88 100 TRP A C 1
ATOM 798 O O . TRP A 1 100 ? 6.620 -0.304 -18.318 1.00 97.88 100 TRP A O 1
ATOM 808 N N . PHE A 1 101 ? 7.187 1.830 -18.700 1.00 98.12 101 PHE A N 1
ATOM 809 C CA . PHE A 1 101 ? 6.630 2.348 -17.457 1.00 98.12 101 PHE A CA 1
ATOM 810 C C . PHE A 1 101 ? 5.123 2.056 -17.328 1.00 98.12 101 PHE A C 1
ATOM 812 O O . PHE A 1 101 ? 4.676 1.622 -16.269 1.00 98.12 101 PHE A O 1
ATOM 819 N N . LEU A 1 102 ? 4.337 2.222 -18.399 1.00 98.25 102 LEU A N 1
ATOM 820 C CA . LEU A 1 102 ? 2.910 1.865 -18.383 1.00 98.25 102 LEU A CA 1
ATOM 821 C C . LEU A 1 102 ? 2.679 0.359 -18.186 1.00 98.25 102 LEU A C 1
ATOM 823 O O . LEU A 1 102 ? 1.768 -0.026 -17.454 1.00 98.25 102 LEU A O 1
ATOM 827 N N . LEU A 1 103 ? 3.504 -0.488 -18.809 1.00 98.38 103 LEU A N 1
ATOM 828 C CA . LEU A 1 103 ? 3.453 -1.937 -18.604 1.00 98.38 103 LEU A CA 1
ATOM 829 C C . LEU A 1 103 ? 3.802 -2.312 -17.158 1.00 98.38 103 LEU A C 1
ATOM 831 O O . LEU A 1 103 ? 3.108 -3.132 -16.561 1.00 98.38 103 LEU A O 1
ATOM 835 N N . GLU A 1 104 ? 4.844 -1.700 -16.592 1.00 98.25 104 GLU A N 1
ATOM 836 C CA . GLU A 1 104 ? 5.225 -1.874 -15.190 1.00 98.25 104 GLU A CA 1
ATOM 837 C C . GLU A 1 104 ? 4.055 -1.529 -14.264 1.00 98.25 104 GLU A C 1
ATOM 839 O O . GLU A 1 104 ? 3.677 -2.367 -13.452 1.00 98.25 104 GLU A O 1
ATOM 844 N N . LEU A 1 105 ? 3.414 -0.366 -14.440 1.00 98.44 105 LEU A N 1
ATOM 845 C CA . LEU A 1 105 ? 2.242 0.012 -13.643 1.00 98.44 105 LEU A CA 1
ATOM 846 C C . LEU A 1 105 ? 1.100 -1.006 -13.758 1.00 98.44 105 LEU A C 1
ATOM 848 O O . LEU A 1 105 ? 0.543 -1.400 -12.738 1.00 98.44 105 LEU A O 1
ATOM 852 N N . ALA A 1 106 ? 0.776 -1.465 -14.970 1.00 98.44 106 ALA A N 1
ATOM 853 C CA . ALA A 1 106 ? -0.278 -2.459 -15.165 1.00 98.44 106 ALA A CA 1
ATOM 854 C C . ALA A 1 106 ? 0.034 -3.777 -14.433 1.00 98.44 106 ALA A C 1
ATOM 856 O O . ALA A 1 106 ? -0.835 -4.348 -13.776 1.00 98.44 106 ALA A O 1
ATOM 857 N N . ILE A 1 107 ? 1.283 -4.245 -14.505 1.00 98.50 107 ILE A N 1
ATOM 858 C CA . ILE A 1 107 ? 1.720 -5.466 -13.818 1.00 98.50 107 ILE A CA 1
ATOM 859 C C . ILE A 1 107 ? 1.714 -5.274 -12.299 1.00 98.50 107 ILE A C 1
ATOM 861 O O . ILE A 1 107 ? 1.280 -6.173 -11.578 1.00 98.50 107 ILE A O 1
ATOM 865 N N . PHE A 1 108 ? 2.160 -4.116 -11.803 1.00 98.56 108 PHE A N 1
ATOM 866 C CA . PHE A 1 108 ? 2.139 -3.813 -10.373 1.00 98.56 108 PHE A CA 1
ATOM 867 C C . PHE A 1 108 ? 0.718 -3.845 -9.821 1.00 98.56 108 PHE A C 1
ATOM 869 O O . PHE A 1 108 ? 0.493 -4.517 -8.818 1.00 98.56 108 PHE A O 1
ATOM 876 N N . THR A 1 109 ? -0.232 -3.206 -10.510 1.00 98.00 109 THR A N 1
ATOM 877 C CA . THR A 1 109 ? -1.648 -3.217 -10.129 1.00 98.00 109 THR A CA 1
ATOM 878 C C . THR A 1 109 ? -2.207 -4.632 -10.085 1.00 98.00 109 THR A C 1
ATOM 880 O O . THR A 1 109 ? -2.769 -5.021 -9.070 1.00 98.00 109 THR A O 1
ATOM 883 N N . LEU A 1 110 ? -1.999 -5.441 -11.128 1.00 98.38 110 LEU A N 1
ATOM 884 C CA . LEU A 1 110 ? -2.521 -6.813 -11.151 1.00 98.38 110 LEU A CA 1
ATOM 885 C C . LEU A 1 110 ? -1.964 -7.668 -10.004 1.00 98.38 110 LEU A C 1
ATOM 887 O O . LEU A 1 110 ? -2.697 -8.436 -9.379 1.00 98.38 110 LEU A O 1
ATOM 891 N N . ILE A 1 111 ? -0.665 -7.545 -9.722 1.00 98.56 111 ILE A N 1
ATOM 892 C CA . ILE A 1 111 ? -0.024 -8.278 -8.626 1.00 98.56 111 ILE A CA 1
ATOM 893 C C . ILE A 1 111 ? -0.546 -7.791 -7.272 1.00 98.56 111 ILE A C 1
ATOM 895 O O . ILE A 1 111 ? -0.873 -8.621 -6.420 1.00 98.56 111 ILE A O 1
ATOM 899 N N . GLU A 1 112 ? -0.6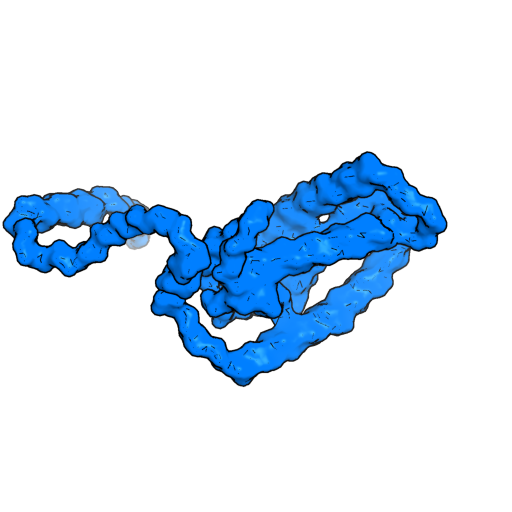41 -6.476 -7.073 1.00 98.31 112 GLU A N 1
ATOM 900 C CA . GLU A 1 112 ? -1.174 -5.890 -5.845 1.00 98.31 112 GLU A CA 1
ATOM 901 C C . GLU A 1 112 ? -2.613 -6.346 -5.607 1.00 98.31 112 GLU A C 1
ATOM 903 O O . GLU A 1 112 ? -2.896 -6.854 -4.527 1.00 98.31 112 GLU A O 1
ATOM 908 N N . GLU A 1 113 ? -3.498 -6.253 -6.601 1.00 96.69 113 GLU A N 1
ATOM 909 C CA . GLU A 1 113 ? -4.904 -6.647 -6.469 1.00 96.69 113 GLU A CA 1
ATOM 910 C C . GLU A 1 113 ? -5.047 -8.113 -6.052 1.00 96.69 113 GLU A C 1
ATOM 912 O O . GLU A 1 113 ? -5.788 -8.432 -5.118 1.00 96.69 113 GLU A O 1
ATOM 917 N N . VAL A 1 114 ? -4.301 -9.013 -6.701 1.00 98.31 114 VAL A N 1
ATOM 918 C CA . VAL A 1 114 ? -4.322 -10.445 -6.380 1.00 98.31 114 VAL A CA 1
ATOM 919 C C . VAL A 1 114 ? -3.806 -10.689 -4.961 1.00 98.31 114 VAL A C 1
ATOM 921 O O . VAL A 1 114 ? -4.476 -11.350 -4.159 1.00 98.31 114 VAL A O 1
ATOM 924 N N . LEU A 1 115 ? -2.627 -10.164 -4.622 1.00 98.44 115 LEU A N 1
ATOM 925 C CA . LEU A 1 115 ? -2.013 -10.399 -3.314 1.00 98.44 115 LEU A CA 1
ATOM 926 C C . LEU A 1 115 ? -2.808 -9.744 -2.183 1.00 98.44 115 LEU A C 1
ATOM 928 O O . LEU A 1 115 ? -3.006 -10.366 -1.134 1.00 98.44 115 LEU A O 1
ATOM 932 N N . PHE A 1 116 ? -3.304 -8.527 -2.391 1.00 97.31 116 PHE A N 1
ATOM 933 C CA . PHE A 1 116 ? -4.162 -7.826 -1.445 1.00 97.31 116 PHE A CA 1
ATOM 934 C C . PHE A 1 116 ? -5.449 -8.611 -1.213 1.00 97.31 116 PHE A C 1
ATOM 936 O O . PHE A 1 116 ? -5.768 -8.918 -0.068 1.00 97.31 116 PHE A O 1
ATOM 943 N N . TYR A 1 117 ? -6.144 -9.035 -2.274 1.00 97.00 117 TYR A N 1
ATOM 944 C CA . TYR A 1 117 ? -7.394 -9.784 -2.149 1.00 97.00 117 TYR A CA 1
ATOM 945 C C . TYR A 1 117 ? -7.236 -11.045 -1.291 1.00 97.00 117 TYR A C 1
ATOM 947 O O . TYR A 1 117 ? -7.989 -11.253 -0.332 1.00 97.00 117 TYR A O 1
ATOM 955 N N . TYR A 1 118 ? -6.250 -11.889 -1.606 1.00 98.25 118 TYR A N 1
ATOM 956 C CA . TYR A 1 118 ? -6.068 -13.149 -0.887 1.00 98.25 118 TYR A CA 1
ATOM 957 C C . TYR A 1 118 ? -5.548 -12.942 0.535 1.00 98.25 118 TYR A C 1
ATOM 959 O O . TYR A 1 118 ? -6.018 -13.618 1.454 1.00 98.25 118 TYR A O 1
ATOM 967 N N . SER A 1 119 ? -4.617 -12.008 0.739 1.00 98.25 119 SER A N 1
ATOM 968 C CA . SER A 1 119 ? -4.088 -11.710 2.072 1.00 98.25 119 SER A CA 1
ATOM 969 C C . SER A 1 119 ? -5.156 -11.094 2.979 1.00 98.25 119 SER A C 1
ATOM 971 O O . SER A 1 119 ? -5.350 -11.560 4.101 1.00 98.25 119 SER A O 1
ATOM 973 N N . HIS A 1 120 ? -5.929 -10.135 2.473 1.00 96.56 120 HIS A N 1
ATOM 974 C CA . HIS A 1 120 ? -7.032 -9.517 3.196 1.00 96.56 120 HIS A CA 1
ATOM 975 C C . HIS A 1 120 ? -8.108 -10.556 3.539 1.00 96.56 120 HIS A C 1
ATOM 977 O O . HIS A 1 120 ? -8.505 -10.684 4.698 1.00 96.56 120 HIS A O 1
ATOM 983 N N . ARG A 1 121 ? -8.513 -11.398 2.576 1.00 96.31 121 ARG A N 1
ATOM 984 C CA . ARG A 1 121 ? -9.464 -12.494 2.827 1.00 96.31 121 ARG A CA 1
ATOM 985 C C . ARG A 1 121 ? -8.956 -13.481 3.882 1.00 96.31 121 ARG A C 1
ATOM 987 O O . ARG A 1 121 ? -9.745 -13.950 4.702 1.00 96.31 121 ARG A O 1
ATOM 994 N N . LEU A 1 122 ? -7.661 -13.793 3.877 1.00 97.44 122 LEU A N 1
ATOM 995 C CA . LEU A 1 122 ? -7.036 -14.626 4.905 1.00 97.44 122 LEU A CA 1
ATOM 996 C C . LEU A 1 122 ? -7.106 -13.953 6.282 1.00 97.44 122 LEU A C 1
ATOM 998 O O . LEU A 1 122 ? -7.456 -14.609 7.262 1.00 97.44 122 LEU A O 1
ATOM 1002 N N . LEU A 1 123 ? -6.815 -12.656 6.366 1.00 97.31 123 LEU A N 1
ATOM 1003 C CA . LEU A 1 123 ? -6.866 -11.895 7.614 1.00 97.31 123 LEU A CA 1
ATOM 1004 C C . LEU A 1 123 ? -8.287 -11.756 8.182 1.00 97.31 123 LEU A C 1
ATOM 1006 O O . LEU A 1 123 ? -8.440 -11.686 9.400 1.00 97.31 123 LEU A O 1
ATOM 1010 N N . HIS A 1 124 ? -9.318 -11.832 7.337 1.00 96.38 124 HIS A N 1
ATOM 1011 C CA . HIS A 1 124 ? -10.725 -11.936 7.752 1.00 96.38 124 HIS A CA 1
ATOM 1012 C C . HIS A 1 124 ? -11.126 -13.296 8.327 1.00 96.38 124 HIS A C 1
ATOM 1014 O O . HIS A 1 124 ? -12.193 -13.426 8.929 1.00 96.38 124 HIS A O 1
ATOM 1020 N N . HIS A 1 125 ? -10.292 -14.329 8.195 1.00 96.88 125 HIS A N 1
ATOM 1021 C CA . HIS A 1 125 ? -10.579 -15.614 8.821 1.00 96.88 125 HIS A CA 1
ATOM 1022 C C . HIS A 1 125 ? -10.664 -15.454 10.357 1.00 96.88 125 HIS A C 1
ATOM 1024 O O . HIS A 1 125 ? -9.795 -14.797 10.938 1.00 96.88 125 HIS A O 1
ATOM 1030 N N . PRO A 1 126 ? -11.626 -16.090 11.065 1.00 95.94 126 PRO A N 1
ATOM 1031 C CA . PRO A 1 126 ? -11.932 -15.790 12.473 1.00 95.94 126 PRO A CA 1
ATOM 1032 C C . PRO A 1 126 ? -10.733 -15.787 13.433 1.00 95.94 126 PRO A C 1
ATOM 1034 O O . PRO A 1 126 ? -10.690 -15.006 14.385 1.00 95.94 126 PRO A O 1
ATOM 1037 N N . THR A 1 127 ? -9.752 -16.661 13.193 1.00 95.94 127 THR A N 1
ATOM 1038 C CA . THR A 1 127 ? -8.520 -16.755 13.990 1.00 95.94 127 THR A CA 1
ATOM 1039 C C . THR A 1 127 ? -7.606 -15.544 13.812 1.00 95.94 127 THR A C 1
ATOM 1041 O O . THR A 1 127 ? -7.053 -15.051 14.796 1.00 95.94 127 THR A O 1
ATOM 1044 N N . PHE A 1 128 ? -7.428 -15.085 12.572 1.00 97.12 128 PHE A N 1
ATOM 1045 C CA . PHE A 1 128 ? -6.546 -13.966 12.245 1.00 97.12 128 PHE A CA 1
ATOM 1046 C C . PHE A 1 128 ? -7.248 -12.635 12.474 1.00 97.12 128 PHE A C 1
ATOM 1048 O O . PHE A 1 128 ? -6.626 -11.726 13.019 1.00 97.12 128 PHE A O 1
ATOM 1055 N N . TYR A 1 129 ? -8.553 -12.559 12.208 1.00 96.12 129 TYR A N 1
ATOM 1056 C CA . TYR A 1 129 ? -9.339 -11.351 12.425 1.00 96.12 129 TYR A CA 1
ATOM 1057 C C . TYR A 1 129 ? -9.229 -10.891 13.876 1.00 96.12 129 TYR A C 1
ATOM 1059 O O . TYR A 1 129 ? -8.739 -9.803 14.155 1.00 96.12 129 TYR A O 1
ATOM 1067 N N . LYS A 1 130 ? -9.562 -11.769 14.830 1.00 95.19 130 LYS A N 1
ATOM 1068 C CA . LYS A 1 130 ? -9.563 -11.428 16.264 1.00 95.19 130 LYS A CA 1
ATOM 1069 C C . LYS A 1 130 ? -8.200 -10.969 16.793 1.00 95.19 130 LYS A C 1
ATOM 1071 O O . LYS A 1 130 ? -8.167 -10.222 17.765 1.00 95.19 130 LYS A O 1
ATOM 1076 N N . LYS A 1 131 ? -7.101 -11.454 16.204 1.00 96.06 131 LYS A N 1
ATOM 1077 C CA . LYS A 1 131 ? -5.730 -11.227 16.692 1.00 96.06 131 LYS A CA 1
ATOM 1078 C C . LYS A 1 131 ? -4.991 -10.114 15.952 1.00 96.06 131 LYS A C 1
ATOM 1080 O O . LYS A 1 131 ? -4.085 -9.523 16.526 1.00 96.06 131 LYS A O 1
ATOM 1085 N N . ILE A 1 132 ? -5.327 -9.885 14.686 1.00 96.88 132 ILE A N 1
ATOM 1086 C CA . ILE A 1 132 ? -4.548 -9.058 13.763 1.00 96.88 132 ILE A CA 1
ATOM 1087 C C . ILE A 1 132 ? -5.470 -7.998 13.152 1.00 96.88 132 ILE A C 1
ATOM 1089 O O . ILE A 1 132 ? -5.353 -6.826 13.499 1.00 96.88 132 ILE A O 1
ATOM 1093 N N . HIS A 1 133 ? -6.429 -8.419 12.323 1.00 97.00 133 HIS A N 1
ATOM 1094 C CA . HIS A 1 133 ? -7.197 -7.507 11.468 1.00 97.00 133 HIS A CA 1
ATOM 1095 C C . HIS A 1 133 ? -8.239 -6.660 12.205 1.00 97.00 133 HIS A C 1
ATOM 1097 O O . HIS A 1 133 ? -8.580 -5.561 11.779 1.00 97.00 133 HIS A O 1
ATOM 1103 N N . LYS A 1 134 ? -8.710 -7.123 13.369 1.00 94.94 134 LYS A N 1
ATOM 1104 C CA . LYS A 1 134 ? -9.649 -6.371 14.208 1.00 94.94 134 LYS A CA 1
ATOM 1105 C C . LYS A 1 134 ? -9.111 -4.982 14.556 1.00 94.94 134 LYS A C 1
ATOM 1107 O O . LYS A 1 134 ? -9.904 -4.059 14.680 1.00 94.94 134 LYS A O 1
ATOM 1112 N N . LYS A 1 135 ? -7.785 -4.830 14.690 1.00 94.81 135 LYS A N 1
ATOM 1113 C CA . LYS A 1 135 ? -7.146 -3.535 14.956 1.00 94.81 135 LYS A CA 1
ATOM 1114 C C . LYS A 1 135 ? -7.426 -2.528 13.836 1.00 94.81 135 LYS A C 1
ATOM 1116 O O . LYS A 1 135 ? -7.742 -1.383 14.129 1.00 94.81 135 LYS A O 1
ATOM 1121 N N . HIS A 1 136 ? -7.334 -2.950 12.577 1.00 94.12 136 HIS A N 1
ATOM 1122 C CA . HIS A 1 136 ? -7.627 -2.098 11.423 1.00 94.12 136 HIS A CA 1
ATOM 1123 C C . HIS A 1 136 ? -9.093 -1.636 11.414 1.00 94.12 136 HIS A C 1
ATOM 1125 O O . HIS A 1 136 ? -9.372 -0.459 11.210 1.00 94.12 136 HIS A O 1
ATOM 1131 N N . HIS A 1 137 ? -10.007 -2.534 11.784 1.00 93.44 137 HIS A N 1
ATOM 1132 C CA . HIS A 1 137 ? -11.444 -2.271 11.908 1.00 93.44 137 HIS A CA 1
ATOM 1133 C C . HIS A 1 137 ? -11.869 -1.505 13.179 1.00 93.44 137 HIS A C 1
ATOM 1135 O O . HIS A 1 137 ? -13.057 -1.334 13.440 1.00 93.44 137 HIS A O 1
ATOM 1141 N N . GLU A 1 138 ? -10.936 -1.013 14.004 1.00 91.44 138 GLU A N 1
ATOM 1142 C CA . GLU A 1 138 ? -11.284 -0.225 15.201 1.00 91.44 138 GLU A CA 1
ATOM 1143 C C . GLU A 1 138 ? -11.869 1.154 14.875 1.00 91.44 138 GLU A C 1
ATOM 1145 O O . GLU A 1 138 ? -12.412 1.817 15.770 1.00 91.44 138 GLU A O 1
ATOM 1150 N N . TRP A 1 139 ? -11.700 1.625 13.642 1.00 87.44 139 TRP A N 1
ATOM 1151 C CA . TRP A 1 139 ? -12.149 2.933 13.195 1.00 87.44 139 TRP A CA 1
ATOM 1152 C C . TRP A 1 139 ? -13.241 2.801 12.147 1.00 87.44 139 TRP A C 1
ATOM 1154 O O . TRP A 1 139 ? -13.023 2.267 11.072 1.00 87.44 139 TRP A O 1
ATOM 1164 N N . THR A 1 140 ? -14.397 3.374 12.457 1.00 83.06 140 THR A N 1
ATOM 1165 C CA . THR A 1 140 ? -15.513 3.531 11.518 1.00 83.06 140 THR A CA 1
ATOM 1166 C C . THR A 1 140 ? -15.577 4.937 10.922 1.00 83.06 140 THR A C 1
ATOM 1168 O O . THR A 1 140 ? -16.282 5.162 9.947 1.00 83.06 140 THR A O 1
ATOM 1171 N N . ALA A 1 141 ? -14.860 5.901 11.514 1.00 78.81 141 ALA A N 1
ATOM 1172 C CA . ALA A 1 141 ? -14.748 7.248 10.976 1.00 78.81 141 ALA A CA 1
ATOM 1173 C C . ALA A 1 141 ? -13.756 7.253 9.793 1.00 78.81 141 ALA A C 1
ATOM 1175 O O . ALA A 1 141 ? -12.617 6.806 9.974 1.00 78.81 141 ALA A O 1
ATOM 1176 N N . PRO A 1 142 ? -14.140 7.795 8.624 1.00 81.94 142 PRO A N 1
ATOM 1177 C CA . PRO A 1 142 ? -13.319 7.818 7.427 1.00 81.94 142 PRO A CA 1
ATOM 1178 C C . PRO A 1 142 ? -12.247 8.909 7.546 1.00 81.94 142 PRO A C 1
ATOM 1180 O O . PRO A 1 142 ? -12.428 10.067 7.168 1.00 81.94 142 PRO A O 1
ATOM 1183 N N . ILE A 1 143 ? -11.111 8.545 8.137 1.00 85.94 143 ILE A N 1
ATOM 1184 C CA . ILE A 1 143 ? -9.952 9.420 8.297 1.00 85.94 143 ILE A CA 1
ATOM 1185 C C . ILE A 1 143 ? -8.813 8.854 7.448 1.00 85.94 143 ILE A C 1
ATOM 1187 O O . ILE A 1 143 ? -8.304 7.774 7.732 1.00 85.94 143 ILE A O 1
ATOM 1191 N N . GLY A 1 144 ? -8.331 9.618 6.464 1.00 85.81 144 GLY A N 1
ATOM 1192 C CA . GLY A 1 144 ? -7.327 9.136 5.505 1.00 85.81 144 GLY A CA 1
ATOM 1193 C C . GLY A 1 144 ? -6.061 8.539 6.140 1.00 85.81 144 GLY A C 1
ATOM 1194 O O . GLY A 1 144 ? -5.583 7.508 5.684 1.00 85.81 144 GLY A O 1
ATOM 1195 N N . VAL A 1 145 ? -5.545 9.107 7.242 1.00 89.19 145 VAL A N 1
ATOM 1196 C CA . VAL A 1 145 ? -4.347 8.571 7.933 1.00 89.19 145 VAL A CA 1
ATOM 1197 C C . VAL A 1 145 ? -4.576 7.188 8.556 1.00 89.19 145 VAL A C 1
ATOM 1199 O O . VAL A 1 145 ? -3.629 6.428 8.753 1.00 89.19 145 VAL A O 1
ATOM 1202 N N . ILE A 1 146 ? -5.829 6.850 8.866 1.00 92.69 146 ILE A N 1
ATOM 1203 C CA . ILE A 1 146 ? -6.210 5.571 9.470 1.00 92.69 146 ILE A CA 1
ATOM 1204 C C . ILE A 1 146 ? -6.190 4.435 8.444 1.00 92.69 146 ILE A C 1
ATOM 1206 O O . ILE A 1 146 ? -6.063 3.282 8.841 1.00 92.69 146 ILE A O 1
ATOM 1210 N N . SER A 1 147 ? -6.164 4.738 7.143 1.00 91.88 147 SE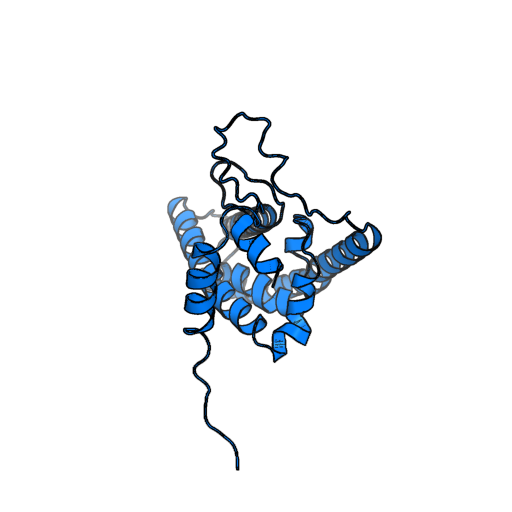R A N 1
ATOM 1211 C CA . SER A 1 147 ? -5.917 3.730 6.101 1.00 91.88 147 SER A CA 1
ATOM 1212 C C . SER A 1 147 ? -4.626 2.929 6.326 1.00 91.88 147 SER A C 1
ATOM 1214 O O . SER A 1 147 ? -4.547 1.752 5.995 1.00 91.88 147 SER A O 1
ATOM 1216 N N . LEU A 1 148 ? -3.627 3.541 6.974 1.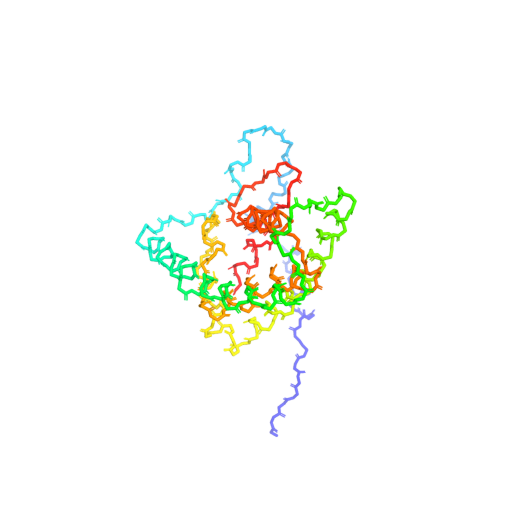00 94.88 148 LEU A N 1
ATOM 1217 C CA . LEU A 1 148 ? -2.346 2.911 7.308 1.00 94.88 148 LEU A CA 1
ATOM 1218 C C . LEU A 1 148 ? -2.301 2.352 8.741 1.00 94.88 148 LEU A C 1
ATOM 1220 O O . LEU A 1 148 ? -1.284 1.799 9.174 1.00 94.88 148 LEU A O 1
ATOM 1224 N N . TYR A 1 149 ? -3.370 2.528 9.522 1.00 96.62 149 TYR A N 1
ATOM 1225 C CA . TYR A 1 149 ? -3.458 2.014 10.883 1.00 96.62 149 TYR A CA 1
ATOM 1226 C C . TYR A 1 149 ? -3.780 0.520 10.847 1.00 96.62 149 TYR A C 1
ATOM 1228 O O . TYR A 1 149 ? -4.913 0.106 10.615 1.00 96.62 149 TYR A O 1
ATOM 1236 N N . ALA A 1 150 ? -2.756 -0.289 11.101 1.00 97.38 150 ALA A N 1
ATOM 1237 C CA . ALA A 1 150 ? -2.850 -1.740 11.056 1.00 97.38 150 ALA A CA 1
ATOM 1238 C C . ALA A 1 150 ? -1.964 -2.398 12.119 1.00 97.38 150 ALA A C 1
ATOM 1240 O O . ALA A 1 150 ? -1.023 -1.799 12.663 1.00 97.38 150 ALA A O 1
ATOM 1241 N N . HIS A 1 151 ? -2.245 -3.666 12.412 1.00 98.00 151 HIS A N 1
ATOM 1242 C CA . HIS A 1 151 ? -1.316 -4.502 13.167 1.00 98.00 151 HIS A CA 1
ATOM 1243 C C . HIS A 1 151 ? -0.018 -4.714 12.352 1.00 98.00 151 HIS A C 1
ATOM 1245 O O . HIS A 1 151 ? -0.113 -4.899 11.143 1.00 98.00 151 HIS A O 1
ATOM 1251 N N . PRO A 1 152 ? 1.194 -4.753 12.951 1.00 97.81 152 PRO A N 1
ATOM 1252 C CA . PRO A 1 152 ? 2.446 -4.879 12.188 1.00 97.81 152 PRO A CA 1
ATOM 1253 C C . PRO A 1 152 ? 2.491 -6.063 11.208 1.00 97.81 152 PRO A C 1
ATOM 1255 O O . PRO A 1 152 ? 3.004 -5.934 10.104 1.00 97.81 152 PRO A O 1
ATOM 1258 N N . ILE A 1 153 ? 1.916 -7.211 11.587 1.00 97.81 153 ILE A N 1
ATOM 1259 C CA . ILE A 1 153 ? 1.819 -8.388 10.702 1.00 97.81 153 ILE A CA 1
ATOM 1260 C C . ILE A 1 153 ? 0.934 -8.103 9.485 1.00 97.81 153 ILE A C 1
ATOM 1262 O O . ILE A 1 153 ? 1.308 -8.443 8.371 1.00 97.81 153 ILE A O 1
ATOM 1266 N N . GLU A 1 154 ? -0.217 -7.466 9.682 1.00 97.69 154 GLU A N 1
ATOM 1267 C CA . GLU A 1 154 ? -1.094 -7.055 8.583 1.00 97.69 154 GLU A CA 1
ATOM 1268 C C . GLU A 1 154 ? -0.424 -5.999 7.706 1.00 97.69 154 GLU A C 1
ATOM 1270 O O . GLU A 1 154 ? -0.472 -6.103 6.486 1.00 97.69 154 GLU A O 1
ATOM 1275 N N . HIS A 1 155 ? 0.295 -5.054 8.314 1.00 97.94 155 HIS A N 1
ATOM 1276 C CA . HIS A 1 155 ? 1.078 -4.066 7.578 1.00 97.94 155 HIS A CA 1
ATOM 1277 C C . HIS A 1 155 ? 2.106 -4.722 6.648 1.00 97.94 155 HIS A C 1
ATOM 1279 O O . HIS A 1 155 ? 2.284 -4.287 5.516 1.00 97.94 155 HIS A O 1
ATOM 1285 N N . VAL A 1 156 ? 2.756 -5.807 7.074 1.00 98.19 156 VAL A N 1
ATOM 1286 C CA . VAL A 1 156 ? 3.648 -6.574 6.189 1.00 98.19 156 VAL A CA 1
ATOM 1287 C C . VAL A 1 156 ? 2.854 -7.345 5.134 1.00 98.19 156 VAL A C 1
ATOM 1289 O O . VAL A 1 156 ? 3.154 -7.246 3.948 1.00 98.19 156 VAL A O 1
ATOM 1292 N N . VAL A 1 157 ? 1.863 -8.128 5.563 1.00 97.88 157 VAL A N 1
ATOM 1293 C CA . VAL A 1 157 ? 1.218 -9.161 4.739 1.00 97.88 157 VAL A CA 1
ATOM 1294 C C . VAL A 1 157 ? 0.229 -8.594 3.725 1.00 97.88 157 VAL A C 1
ATOM 1296 O O . VAL A 1 157 ? 0.171 -9.097 2.607 1.00 97.88 157 VAL A O 1
ATOM 1299 N N . SER A 1 158 ? -0.520 -7.562 4.101 1.00 96.75 158 SER A N 1
ATOM 1300 C CA . SER A 1 158 ? -1.579 -6.978 3.276 1.00 96.75 158 SER A CA 1
ATOM 1301 C C . SER A 1 158 ? -1.273 -5.569 2.785 1.00 96.75 158 SER A C 1
ATOM 1303 O O . SER A 1 158 ? -1.904 -5.161 1.826 1.00 96.75 158 SER A O 1
ATOM 1305 N N . ASN A 1 159 ? -0.280 -4.856 3.331 1.00 96.62 159 ASN A N 1
ATOM 1306 C CA . ASN A 1 159 ? 0.095 -3.539 2.788 1.00 96.62 159 ASN A CA 1
ATOM 1307 C C . ASN A 1 159 ? 1.420 -3.608 2.015 1.00 96.62 159 ASN A C 1
ATOM 1309 O O . ASN A 1 159 ? 1.469 -3.335 0.820 1.00 96.62 159 ASN A O 1
ATOM 1313 N N . MET A 1 160 ? 2.514 -4.003 2.672 1.00 97.50 160 MET A N 1
ATOM 1314 C CA . MET A 1 160 ? 3.850 -3.939 2.068 1.00 97.50 160 MET A CA 1
ATOM 1315 C C . MET A 1 160 ? 4.099 -5.018 1.015 1.00 97.50 160 MET A C 1
ATOM 1317 O O . MET A 1 160 ? 4.600 -4.692 -0.059 1.00 97.50 160 MET A O 1
ATOM 1321 N N . LEU A 1 161 ? 3.770 -6.286 1.293 1.00 97.69 161 LEU A N 1
ATOM 1322 C CA . LEU A 1 161 ? 4.006 -7.378 0.342 1.00 97.69 161 LEU A CA 1
ATOM 1323 C C . LEU A 1 161 ? 3.237 -7.188 -0.977 1.00 97.69 161 LEU A C 1
ATOM 1325 O O . LEU A 1 161 ? 3.891 -7.244 -2.020 1.00 97.69 161 LEU A O 1
ATOM 1329 N N . PRO A 1 162 ? 1.919 -6.902 -0.984 1.00 98.06 162 PRO A N 1
ATOM 1330 C CA . PRO A 1 162 ? 1.196 -6.654 -2.231 1.00 98.06 162 PRO A CA 1
ATOM 1331 C C . PRO A 1 162 ? 1.801 -5.513 -3.055 1.00 98.06 162 PRO A C 1
ATOM 1333 O O . PRO A 1 162 ? 2.009 -5.674 -4.256 1.00 98.06 162 PRO A O 1
ATOM 1336 N N . ALA A 1 163 ? 2.182 -4.409 -2.405 1.00 97.56 163 ALA A N 1
ATOM 1337 C CA . ALA A 1 163 ? 2.725 -3.240 -3.089 1.00 97.56 163 ALA A CA 1
ATOM 1338 C C . ALA A 1 163 ? 4.155 -3.439 -3.635 1.00 97.56 163 ALA A C 1
ATOM 1340 O O . ALA A 1 163 ? 4.498 -2.852 -4.662 1.00 97.56 163 ALA A O 1
ATOM 1341 N N . ILE A 1 164 ? 5.009 -4.236 -2.973 1.00 97.31 164 ILE A N 1
ATOM 1342 C CA . ILE A 1 164 ? 6.435 -4.364 -3.338 1.00 97.31 164 ILE A CA 1
ATOM 1343 C C . ILE A 1 164 ? 6.744 -5.529 -4.284 1.00 97.31 164 ILE A C 1
ATOM 1345 O O . ILE A 1 164 ? 7.750 -5.482 -4.995 1.00 97.31 164 ILE A O 1
ATOM 1349 N N . VAL A 1 165 ? 5.914 -6.577 -4.314 1.00 98.00 165 VAL A N 1
ATOM 1350 C CA . VAL A 1 165 ? 6.207 -7.780 -5.113 1.00 98.00 165 VAL A CA 1
ATOM 1351 C C . VAL A 1 165 ? 6.224 -7.473 -6.610 1.00 98.00 165 VAL A C 1
ATOM 1353 O O . VAL A 1 165 ? 7.119 -7.954 -7.295 1.00 98.00 165 VAL A O 1
ATOM 1356 N N . GLY A 1 166 ? 5.315 -6.635 -7.118 1.00 97.81 166 GLY A N 1
ATOM 1357 C CA . GLY A 1 166 ? 5.315 -6.232 -8.530 1.00 97.81 166 GLY A CA 1
ATOM 1358 C C . GLY A 1 166 ? 6.637 -5.585 -8.970 1.00 97.81 166 GLY A C 1
ATOM 1359 O O . GLY A 1 166 ? 7.301 -6.118 -9.863 1.00 97.81 166 GLY A O 1
ATOM 1360 N N . PRO A 1 167 ? 7.075 -4.501 -8.303 1.00 97.69 167 PRO A N 1
ATOM 1361 C CA . PRO A 1 167 ? 8.398 -3.909 -8.491 1.00 97.69 167 PRO A CA 1
ATOM 1362 C C . PRO A 1 167 ? 9.572 -4.891 -8.432 1.00 97.69 167 PRO A C 1
ATOM 1364 O O . PRO A 1 167 ? 10.488 -4.803 -9.253 1.00 97.69 167 PRO A O 1
ATOM 1367 N N . LEU A 1 168 ? 9.554 -5.820 -7.469 1.00 96.88 168 LEU A N 1
ATOM 1368 C CA . LEU A 1 168 ? 10.606 -6.827 -7.312 1.00 96.88 168 LEU A CA 1
ATOM 1369 C C . LEU A 1 168 ? 10.629 -7.807 -8.483 1.00 96.88 168 LEU A C 1
ATOM 1371 O O . LEU A 1 168 ? 11.696 -8.050 -9.034 1.00 96.88 168 LEU A O 1
ATOM 1375 N N . VAL A 1 169 ? 9.470 -8.331 -8.888 1.00 96.75 169 VAL A N 1
ATOM 1376 C CA . VAL A 1 169 ? 9.340 -9.272 -10.013 1.00 96.75 169 VAL A CA 1
ATOM 1377 C C . VAL A 1 169 ? 9.801 -8.634 -11.322 1.00 96.75 169 VAL A C 1
ATOM 1379 O O . VAL A 1 169 ? 10.458 -9.287 -12.130 1.00 96.75 169 VAL A O 1
ATOM 1382 N N . MET A 1 170 ? 9.510 -7.350 -11.523 1.00 96.88 170 MET A N 1
ATOM 1383 C CA . MET A 1 170 ? 9.870 -6.632 -12.747 1.00 96.88 170 MET A CA 1
ATOM 1384 C C . MET A 1 170 ? 11.300 -6.071 -12.750 1.00 96.88 170 MET A C 1
ATOM 1386 O O . MET A 1 170 ? 11.762 -5.623 -13.797 1.00 96.88 170 MET A O 1
ATOM 1390 N N . GLY A 1 171 ? 12.012 -6.078 -11.614 1.00 96.25 171 GLY A N 1
ATOM 1391 C CA . GLY A 1 171 ? 13.359 -5.492 -11.523 1.00 96.25 171 GLY A CA 1
ATOM 1392 C C . GLY A 1 171 ? 13.371 -3.995 -11.846 1.00 96.25 171 GLY A C 1
ATOM 1393 O O . GLY A 1 171 ? 14.267 -3.492 -12.529 1.00 96.25 171 GLY A O 1
ATOM 1394 N N . SER A 1 172 ? 12.323 -3.294 -11.418 1.00 97.56 172 SER A N 1
ATOM 1395 C CA . SER A 1 172 ? 11.974 -1.982 -11.957 1.00 97.56 172 SER A CA 1
ATOM 1396 C C . SER A 1 172 ? 12.887 -0.844 -11.514 1.00 97.56 172 SER A C 1
ATOM 1398 O O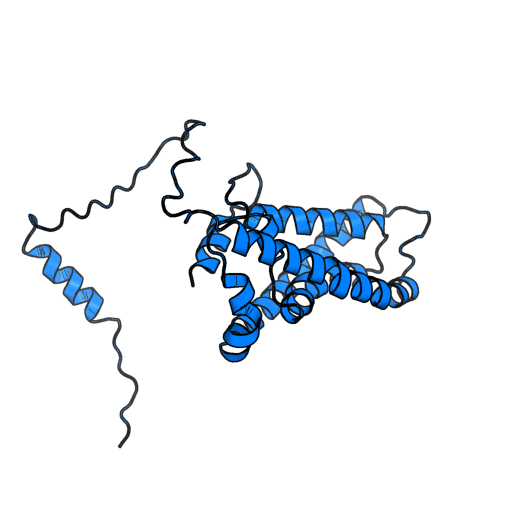 . SER A 1 172 ? 13.552 -0.886 -10.479 1.00 97.56 172 SER A O 1
ATOM 1400 N N . HIS A 1 173 ? 12.890 0.221 -12.319 1.00 97.69 173 HIS A N 1
ATOM 1401 C CA . HIS A 1 173 ? 13.611 1.453 -12.007 1.00 97.69 173 HIS A CA 1
ATOM 1402 C C . HIS A 1 173 ? 13.004 2.168 -10.795 1.00 97.69 173 HIS A C 1
ATOM 1404 O O . HIS A 1 173 ? 11.782 2.214 -10.646 1.00 97.69 173 HIS A O 1
ATOM 1410 N N . LEU A 1 174 ? 13.834 2.830 -9.987 1.00 96.56 174 LEU A N 1
ATOM 1411 C CA . LEU A 1 174 ? 13.405 3.551 -8.788 1.00 96.56 174 LEU A CA 1
ATOM 1412 C C . LEU A 1 174 ? 12.340 4.618 -9.084 1.00 96.56 174 LEU A C 1
ATOM 1414 O O . LEU A 1 174 ? 11.459 4.844 -8.256 1.00 96.56 174 LEU A O 1
ATOM 1418 N N . SER A 1 175 ? 12.370 5.244 -10.266 1.00 97.31 175 SER A N 1
ATOM 1419 C CA . SER A 1 175 ? 11.317 6.185 -10.681 1.00 97.31 175 SER A CA 1
ATOM 1420 C C . SER A 1 175 ? 9.951 5.508 -10.801 1.00 97.31 175 SER A C 1
ATOM 1422 O O . SER A 1 175 ? 8.977 6.040 -10.274 1.00 97.31 175 SER A O 1
ATOM 1424 N N . SER A 1 176 ? 9.875 4.332 -11.439 1.00 98.12 176 SER A N 1
ATOM 1425 C CA . SER A 1 176 ? 8.622 3.581 -11.577 1.00 98.12 176 SER A CA 1
ATOM 1426 C C . SER A 1 176 ? 8.087 3.177 -10.216 1.00 98.12 176 SER A C 1
ATOM 1428 O O . SER A 1 176 ? 6.911 3.373 -9.927 1.00 98.12 176 SER A O 1
ATOM 1430 N N . ILE A 1 177 ? 8.984 2.685 -9.359 1.00 97.62 177 ILE A N 1
ATOM 1431 C CA . ILE A 1 177 ? 8.671 2.265 -7.993 1.00 97.62 177 ILE A CA 1
ATOM 1432 C C . ILE A 1 177 ? 8.136 3.445 -7.177 1.00 97.62 177 ILE A C 1
ATOM 1434 O O . ILE A 1 177 ? 7.114 3.327 -6.510 1.00 97.62 177 ILE A O 1
ATOM 1438 N N . THR A 1 178 ? 8.786 4.606 -7.260 1.00 97.44 178 THR A N 1
ATOM 1439 C CA . THR A 1 178 ? 8.381 5.802 -6.508 1.00 97.44 178 THR A CA 1
ATOM 1440 C C . THR A 1 178 ? 7.002 6.291 -6.943 1.00 97.44 178 THR A C 1
ATOM 1442 O O . THR A 1 178 ? 6.155 6.578 -6.093 1.00 97.44 178 THR A O 1
ATOM 1445 N N . VAL A 1 179 ? 6.748 6.353 -8.255 1.00 98.12 179 VAL A N 1
ATOM 1446 C CA . VAL A 1 179 ? 5.432 6.755 -8.773 1.00 98.12 179 VAL A CA 1
ATOM 1447 C C . VAL A 1 179 ? 4.362 5.743 -8.368 1.00 98.12 179 VAL A C 1
ATOM 1449 O O . VAL A 1 179 ? 3.305 6.147 -7.893 1.00 98.12 179 VAL A O 1
ATOM 1452 N N . TRP A 1 180 ? 4.659 4.447 -8.473 1.00 98.06 180 TRP A N 1
ATOM 1453 C CA . TRP A 1 180 ? 3.767 3.371 -8.053 1.00 98.06 180 TRP A CA 1
ATOM 1454 C C . TRP A 1 180 ? 3.340 3.495 -6.585 1.00 98.06 180 TRP A C 1
ATOM 1456 O O . TRP A 1 180 ? 2.150 3.618 -6.306 1.00 98.06 180 TRP A O 1
ATOM 1466 N N . PHE A 1 181 ? 4.294 3.558 -5.650 1.00 97.00 181 PHE A N 1
ATOM 1467 C CA . PHE A 1 181 ? 3.977 3.708 -4.225 1.00 97.00 181 PHE A CA 1
ATOM 1468 C C . PHE A 1 181 ? 3.216 5.006 -3.927 1.00 97.00 181 PHE A C 1
ATOM 1470 O O . PHE A 1 181 ? 2.333 5.012 -3.072 1.00 97.00 181 PHE A O 1
ATOM 1477 N N . SER A 1 182 ? 3.517 6.097 -4.640 1.00 96.94 182 SER A N 1
ATOM 1478 C CA . SER A 1 182 ? 2.774 7.355 -4.493 1.00 96.94 182 SER A CA 1
ATOM 1479 C C . SER A 1 182 ? 1.311 7.185 -4.905 1.00 96.94 182 SER A C 1
ATOM 1481 O O . SER A 1 182 ? 0.419 7.595 -4.166 1.00 96.94 182 SER A O 1
ATOM 1483 N N . LEU A 1 183 ? 1.058 6.549 -6.054 1.00 95.62 183 LEU A N 1
ATOM 1484 C CA . LEU A 1 183 ? -0.295 6.277 -6.544 1.00 95.62 183 LEU A CA 1
ATOM 1485 C C . LEU A 1 183 ? -1.057 5.345 -5.597 1.00 95.62 183 LEU A C 1
ATOM 1487 O O . LEU A 1 183 ? -2.173 5.679 -5.203 1.00 95.62 183 LEU A O 1
ATOM 1491 N N . ALA A 1 184 ? -0.443 4.238 -5.174 1.00 95.31 184 ALA A N 1
ATOM 1492 C CA . ALA A 1 184 ? -1.054 3.278 -4.256 1.00 95.31 184 ALA A CA 1
ATOM 1493 C C . ALA A 1 184 ? -1.455 3.936 -2.921 1.00 95.31 184 ALA A C 1
ATOM 1495 O O . ALA A 1 184 ? -2.580 3.762 -2.447 1.00 95.31 184 ALA A O 1
ATOM 1496 N N . LEU A 1 185 ? -0.580 4.772 -2.345 1.00 94.44 185 LEU A N 1
ATOM 1497 C CA . LEU A 1 185 ? -0.870 5.514 -1.111 1.00 94.44 185 LEU A CA 1
ATOM 1498 C C . LEU A 1 185 ? -1.972 6.563 -1.296 1.00 94.44 185 LEU A C 1
ATOM 1500 O O . LEU A 1 185 ? -2.810 6.726 -0.408 1.00 94.44 185 LEU A O 1
ATOM 1504 N N . ILE A 1 186 ? -1.988 7.269 -2.430 1.00 92.62 186 ILE A N 1
ATOM 1505 C CA . ILE A 1 186 ? -3.042 8.240 -2.749 1.00 92.62 186 ILE A CA 1
ATOM 1506 C C . ILE A 1 186 ? -4.393 7.528 -2.852 1.00 92.62 186 ILE A C 1
ATOM 1508 O O . ILE A 1 186 ? -5.338 7.939 -2.181 1.00 92.62 186 ILE A O 1
ATOM 1512 N N . ILE A 1 187 ? -4.475 6.440 -3.622 1.00 91.50 187 ILE A N 1
ATOM 1513 C CA . ILE A 1 187 ? -5.708 5.659 -3.809 1.00 91.50 187 ILE A CA 1
ATOM 1514 C C . ILE A 1 187 ? -6.205 5.113 -2.467 1.00 91.50 187 ILE A C 1
ATOM 1516 O O . ILE A 1 187 ? -7.367 5.313 -2.122 1.00 91.50 187 ILE A O 1
ATOM 1520 N N . THR A 1 188 ? -5.308 4.520 -1.677 1.00 92.19 188 THR A N 1
ATOM 1521 C CA . THR A 1 188 ? -5.608 4.009 -0.330 1.00 92.19 188 THR A CA 1
ATOM 1522 C C . THR A 1 188 ? -6.092 5.119 0.607 1.00 92.19 188 THR A C 1
ATOM 1524 O O . THR A 1 188 ? -7.024 4.943 1.381 1.00 92.19 188 THR A O 1
ATOM 1527 N N . THR A 1 189 ? -5.505 6.313 0.534 1.00 91.62 189 THR A N 1
ATOM 1528 C CA . THR A 1 189 ? -5.961 7.441 1.358 1.00 91.62 189 THR A CA 1
ATOM 1529 C C . THR A 1 189 ? -7.354 7.904 0.931 1.00 91.62 189 THR A C 1
ATOM 1531 O O . THR A 1 189 ? -8.189 8.196 1.787 1.00 91.62 189 THR A O 1
ATOM 1534 N N . ILE A 1 190 ? -7.618 7.962 -0.377 1.00 89.00 190 ILE A N 1
ATOM 1535 C CA . ILE A 1 190 ? -8.910 8.385 -0.930 1.00 89.00 190 ILE A CA 1
ATOM 1536 C C . ILE A 1 190 ? -10.018 7.401 -0.551 1.00 89.00 190 ILE A C 1
ATOM 1538 O O . ILE A 1 190 ? -11.097 7.835 -0.154 1.00 89.00 190 ILE A O 1
ATOM 1542 N N . SER A 1 191 ? -9.744 6.094 -0.578 1.00 86.19 191 SER A N 1
ATOM 1543 C CA . SER A 1 191 ? -10.731 5.070 -0.211 1.00 86.19 191 SER A CA 1
ATOM 1544 C C . SER A 1 191 ? -11.126 5.081 1.271 1.00 86.19 191 SER A C 1
ATOM 1546 O O . SER A 1 191 ? -12.046 4.367 1.646 1.00 86.19 191 SER A O 1
ATOM 1548 N N . HIS A 1 192 ? -10.449 5.877 2.103 1.00 86.06 192 HIS A N 1
ATOM 1549 C CA . HIS A 1 192 ? -10.681 5.984 3.546 1.00 86.06 192 HIS A CA 1
ATOM 1550 C C . HIS A 1 192 ? -10.948 7.411 4.032 1.00 86.06 192 HIS A C 1
ATOM 1552 O O . HIS A 1 192 ? -11.160 7.610 5.225 1.00 86.06 192 HIS A O 1
ATOM 1558 N N . CYS A 1 193 ? -10.868 8.434 3.178 1.00 82.94 193 CYS A N 1
ATOM 1559 C CA . CYS A 1 193 ? -10.995 9.824 3.627 1.00 82.94 193 CYS A CA 1
ATOM 1560 C C . CYS A 1 193 ? -12.444 10.327 3.664 1.00 82.94 193 CYS A C 1
ATOM 1562 O O . CYS A 1 193 ? -12.676 11.447 4.112 1.00 82.94 193 CYS A O 1
ATOM 1564 N N . GLY A 1 194 ? -13.400 9.530 3.174 1.00 81.50 194 GLY A N 1
ATOM 1565 C CA . GLY A 1 194 ? -14.828 9.862 3.170 1.00 81.50 194 GLY A CA 1
ATOM 1566 C C . GLY A 1 194 ? -15.217 10.922 2.136 1.00 81.50 194 GLY A C 1
ATOM 1567 O O . GLY A 1 194 ? -16.371 11.340 2.088 1.00 81.50 194 GLY A O 1
ATOM 1568 N N . TYR A 1 195 ? -14.274 11.366 1.297 1.00 81.19 195 TYR A N 1
ATOM 1569 C CA . TYR A 1 195 ? -14.528 12.326 0.227 1.00 81.19 195 TYR A CA 1
ATOM 1570 C C . TYR A 1 195 ? -14.771 11.618 -1.106 1.00 81.19 195 TYR A C 1
ATOM 1572 O O . TYR A 1 195 ? -13.962 10.814 -1.563 1.00 81.19 195 TYR A O 1
ATOM 1580 N N . HIS A 1 196 ? -15.855 11.996 -1.782 1.00 81.88 196 HIS A N 1
ATOM 1581 C CA . HIS A 1 196 ? -16.113 11.606 -3.165 1.00 81.88 196 HIS A CA 1
ATOM 1582 C C . HIS A 1 196 ? -15.407 12.575 -4.105 1.00 81.88 196 HIS A C 1
ATOM 1584 O O . HIS A 1 196 ? -15.887 13.683 -4.353 1.00 81.88 196 HIS A O 1
ATOM 1590 N N . LEU A 1 197 ? -14.249 12.165 -4.613 1.00 80.06 197 LEU A N 1
ATOM 1591 C CA . LEU A 1 197 ? -13.487 12.957 -5.570 1.00 80.06 197 LEU A CA 1
ATOM 1592 C C . LEU A 1 197 ? -13.879 12.574 -7.006 1.00 80.06 197 LEU A C 1
ATOM 1594 O O . LEU A 1 197 ? -14.032 11.387 -7.302 1.00 80.06 197 LEU A O 1
ATOM 1598 N N . PRO A 1 198 ? -14.048 13.550 -7.915 1.00 79.50 198 PRO A N 1
ATOM 1599 C CA . PRO A 1 198 ? -14.406 13.256 -9.297 1.00 79.50 198 PRO A CA 1
ATOM 1600 C C . PRO A 1 198 ? -13.316 12.403 -9.962 1.00 79.50 198 PRO A C 1
ATOM 1602 O O . PRO A 1 198 ? -12.128 12.647 -9.765 1.00 79.50 198 PRO A O 1
ATOM 1605 N N . PHE A 1 199 ? -13.735 11.422 -10.769 1.00 78.38 199 PHE A N 1
ATOM 1606 C CA . PHE A 1 199 ? -12.873 10.480 -11.508 1.00 78.38 199 PHE A CA 1
ATOM 1607 C C . PHE A 1 199 ? -12.067 9.481 -10.660 1.00 78.38 199 PHE A C 1
ATOM 1609 O O . PHE A 1 199 ? -11.250 8.747 -11.212 1.00 78.38 199 PHE A O 1
ATOM 1616 N N . LEU A 1 200 ? -12.301 9.419 -9.347 1.00 80.31 200 LEU A N 1
ATOM 1617 C CA . LEU A 1 200 ? -11.613 8.505 -8.435 1.00 80.31 200 LEU A CA 1
ATOM 1618 C C . LEU A 1 200 ? -12.593 7.497 -7.810 1.00 80.31 200 LEU A C 1
ATOM 1620 O O . LEU A 1 200 ? -13.796 7.771 -7.755 1.00 80.31 200 LEU A O 1
ATOM 1624 N N . PRO A 1 201 ? -12.110 6.327 -7.349 1.00 76.50 201 PRO A N 1
ATOM 1625 C CA . PRO A 1 201 ? -12.956 5.341 -6.685 1.00 76.50 201 PRO A CA 1
ATOM 1626 C C . PRO A 1 201 ? -13.658 5.925 -5.457 1.00 76.50 201 PRO A C 1
ATOM 1628 O O . PRO A 1 201 ? -13.066 6.677 -4.684 1.00 76.50 201 PRO A O 1
ATOM 1631 N N . SER A 1 202 ? -14.926 5.558 -5.273 1.00 82.44 202 SER A N 1
ATOM 1632 C CA . SER A 1 202 ? -15.696 5.974 -4.102 1.00 82.44 202 SER A CA 1
ATOM 1633 C C . SER A 1 202 ? -15.239 5.221 -2.841 1.00 82.44 202 SER A C 1
ATOM 1635 O O . SER A 1 202 ? -15.045 4.003 -2.913 1.00 82.44 202 SER A O 1
ATOM 1637 N N . PRO A 1 203 ? -15.131 5.903 -1.682 1.00 82.81 203 PRO A 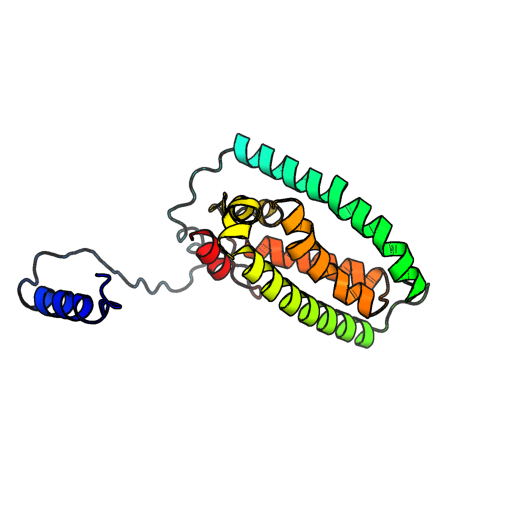N 1
ATOM 1638 C CA . PRO A 1 203 ? -14.819 5.257 -0.407 1.00 82.81 203 PRO A CA 1
ATOM 1639 C C . PRO A 1 203 ? -15.973 4.403 0.147 1.00 82.81 203 PRO A C 1
ATOM 1641 O O . PRO A 1 203 ? -15.728 3.538 0.979 1.00 82.81 203 PRO A O 1
ATOM 1644 N N . GLU A 1 204 ? -17.213 4.565 -0.337 1.00 81.69 204 GLU A N 1
ATOM 1645 C CA . GLU A 1 204 ? -18.409 3.938 0.254 1.00 81.69 204 GLU A CA 1
ATOM 1646 C C . GLU A 1 204 ? -18.285 2.423 0.415 1.00 81.69 204 GLU A C 1
ATOM 1648 O O . GLU A 1 204 ? -18.586 1.882 1.476 1.00 81.69 204 GLU A O 1
ATOM 1653 N N . PHE A 1 205 ? -17.832 1.720 -0.629 1.00 80.69 205 PHE A N 1
ATOM 1654 C CA . PHE A 1 205 ? -17.681 0.265 -0.578 1.00 80.69 205 PHE A CA 1
ATOM 1655 C C . PHE A 1 205 ? -16.753 -0.164 0.564 1.00 80.69 205 PHE A C 1
ATOM 1657 O O . PHE A 1 205 ? -17.014 -1.154 1.252 1.00 80.69 205 PHE A O 1
ATOM 1664 N N . HIS A 1 206 ? -15.682 0.598 0.767 1.00 82.88 206 HIS A N 1
ATOM 1665 C CA . HIS A 1 206 ? -14.704 0.338 1.802 1.00 82.88 206 HIS A CA 1
ATOM 1666 C C . HIS A 1 206 ? -15.235 0.721 3.190 1.00 82.88 206 HIS A C 1
ATOM 1668 O O . HIS A 1 206 ? -15.117 -0.062 4.131 1.00 82.88 206 HIS A O 1
ATOM 1674 N N . ASP A 1 207 ? -15.919 1.857 3.306 1.00 83.38 207 ASP A N 1
ATOM 1675 C CA . ASP A 1 207 ? -16.562 2.287 4.549 1.00 83.38 207 ASP A CA 1
ATOM 1676 C C . ASP A 1 207 ? -17.615 1.265 5.019 1.00 83.38 207 ASP A C 1
ATOM 1678 O O . ASP A 1 207 ? -17.627 0.879 6.188 1.00 83.38 207 ASP A O 1
ATOM 1682 N N . TYR A 1 208 ? -18.441 0.723 4.112 1.00 82.81 208 TYR A N 1
ATOM 1683 C CA . TYR A 1 208 ? -19.389 -0.356 4.435 1.00 82.81 208 TYR A CA 1
ATOM 1684 C C . TYR A 1 208 ? -18.702 -1.638 4.911 1.00 82.81 208 TYR A C 1
ATOM 1686 O O . TYR A 1 208 ? -19.267 -2.387 5.715 1.00 82.81 208 TYR A O 1
ATOM 1694 N N . HIS A 1 209 ? -17.501 -1.916 4.409 1.00 84.00 209 HIS A N 1
ATOM 1695 C CA . HIS A 1 209 ? -16.700 -3.051 4.853 1.00 84.00 209 HIS A CA 1
ATOM 1696 C C . HIS A 1 209 ? -16.173 -2.855 6.284 1.00 84.00 209 HIS A C 1
ATOM 1698 O O . HIS A 1 209 ? -16.111 -3.828 7.033 1.00 84.00 209 HIS A O 1
ATOM 1704 N N . HIS A 1 210 ? -15.897 -1.617 6.712 1.00 82.19 210 HIS A N 1
ATOM 1705 C CA . HIS A 1 210 ? -15.473 -1.299 8.087 1.00 82.19 210 HIS A CA 1
ATOM 1706 C C . HIS A 1 210 ? -16.554 -1.427 9.157 1.00 82.19 210 HIS A C 1
ATOM 1708 O O . HIS A 1 210 ? -16.235 -1.497 10.341 1.00 82.19 210 HIS A O 1
ATOM 1714 N N . LEU A 1 211 ? -17.826 -1.479 8.767 1.00 79.12 211 LEU A N 1
ATOM 1715 C CA . LEU A 1 211 ? -18.948 -1.576 9.704 1.00 79.12 211 LEU A CA 1
ATOM 1716 C C . LEU A 1 211 ? -19.226 -3.008 10.210 1.00 79.12 211 LEU A C 1
ATOM 1718 O O . LEU A 1 211 ? -20.171 -3.192 10.978 1.00 79.12 211 LEU A O 1
ATOM 1722 N N . LYS A 1 212 ? -18.456 -4.013 9.772 1.00 61.22 212 LYS A N 1
ATOM 1723 C CA . LYS A 1 212 ? -18.660 -5.445 10.068 1.00 61.22 212 LYS A CA 1
ATOM 1724 C C . LYS A 1 212 ? -17.679 -5.984 11.109 1.00 61.22 212 LYS A C 1
ATOM 1726 O O . LYS A 1 212 ? -18.156 -6.737 11.987 1.00 61.22 212 LYS A O 1
#

pLDDT: mean 80.14, std 24.21, range [29.41, 98.56]

InterPro domains:
  IPR006694 Fatty acid hydroxylase [PF04116] (106-211)
  IPR050307 Sterol desaturase-related [PTHR11863] (54-212)